Protein AF-A0A8H3LTG9-F1 (afdb_monomer)

Secondary structure (DSSP, 8-state):
-HHHHHHHHHHHHHHHHHHHHHHHHHHHHHHHHHHHHHHHHHHHHHHHHHHHHHHHHHHHHHHHHHHHHHHHHHHHHHHHHHHHHHHHHHHHS--SS-----HHHHHHHHHHHHHHHHHHHHHHHHTT---HHHHHHHHHHHHHHHHHHHHHHHHHHHHHHHHHHHHHTTS-S-HHHHHHHHHHHHGGG-TT--HHHHHHHHHHHHHHHHHHHHHHHHHHHHHHH---GGGHHHHHHHHHHHHHHHHHHHHHHHHHHHHHHHHHH--

Solvent-accessible surface area (backbone atoms only — not comparable to full-atom values): 14921 Å² total; per-residue (Å²): 121,71,70,60,58,54,51,51,54,50,50,52,52,52,53,52,50,52,52,52,50,51,54,51,51,52,52,52,53,55,51,52,54,51,52,52,54,48,54,54,52,51,56,50,51,55,54,50,52,53,52,52,54,55,48,56,52,53,52,52,53,52,52,52,53,51,54,51,52,51,52,54,52,50,53,51,51,52,52,51,52,54,54,50,50,57,54,54,55,63,74,70,52,90,69,91,81,67,81,82,81,60,78,65,55,63,54,46,52,55,48,48,54,51,47,53,53,54,44,53,55,48,59,36,61,73,67,75,54,78,54,68,69,57,53,49,55,50,48,53,49,50,53,51,48,51,52,52,50,52,50,53,37,38,52,50,35,52,54,52,51,49,54,44,50,67,66,35,69,80,68,80,47,56,67,72,58,49,52,52,48,53,49,61,72,50,42,81,82,38,82,92,56,52,71,70,55,48,51,54,51,50,52,51,22,42,51,52,42,52,50,51,52,51,51,52,52,49,54,52,50,60,58,71,74,50,93,59,88,87,45,57,68,56,55,48,52,49,50,49,49,53,47,49,53,52,48,50,52,50,50,53,52,52,51,54,52,50,52,54,51,51,56,67,72,75,107

Organism: NCBI:txid94130

pLDDT: mean 75.4, std 17.99, range [37.28, 97.88]

Sequence (267 aa):
MQSIDSLRELNAKFLAEIAELRKKNAKISELREKLLKFAEVEAENVKLRQIIEENAKRDAENAELKTEVARLRHDIEKMKQQTQVITEVQDACSIEDIPPWNVSEQKSLENILSWNRNKRERELNSRGIVPHEVLSGLFDKAIKSDQKQILCWFYYSLEFENKVRNLTADGKIKDKTVRSKIYKDMKPFLPNITDVNLHKKTEKAQNLSSLHFKKIRKIGKTINGNQTNAFIPLKAKISILLYIENLVVKILIIMAILIRHYVHYAS

Radius of gyration: 36.72 Å; Cα contacts (8 Å, |Δi|>4): 33; chains: 1; bounding box: 96×50×113 Å

Foldseek 3Di:
DVVVVVVVVVVVVVVVVVVVVVVVVVVVVVVVVVVVVVVVVVVVVVVVVVVVVVVVVVVVVVVVVVVVVVVVVVVVVVVVVVVVVVVVVVVPDPPPDDPDDDPVVVVVVVVVVVCVVVVVVVVCVVVVHDDPVNVVVVVVVVVVVVVVVLVVLQVVLVVLVVQLCVVCVVVPDDSVRSNVVVLVVCPVVCVPDDSVRVVVSSVVSNVSNVVVVVVVVVVVVVVVPDPDPPCPVVVVVVVVVVVVVVVVVVVVVVVVVVVVVVVVVVD

Mean predicted aligned error: 21.12 Å

Structure (mmCIF, N/CA/C/O backbone):
data_AF-A0A8H3LTG9-F1
#
_entry.id   AF-A0A8H3LTG9-F1
#
loop_
_atom_site.group_PDB
_atom_site.id
_atom_site.type_symbol
_atom_site.label_atom_id
_atom_site.label_alt_id
_atom_site.label_comp_id
_atom_site.label_asym_id
_atom_site.label_entity_id
_atom_site.label_seq_id
_atom_site.pdbx_PDB_ins_code
_atom_site.Cartn_x
_atom_site.Cartn_y
_atom_site.Cartn_z
_atom_site.occupancy
_atom_site.B_iso_or_equiv
_atom_site.auth_seq_id
_atom_site.auth_comp_id
_atom_site.auth_asym_id
_atom_site.auth_atom_id
_atom_site.pdbx_PDB_model_num
ATOM 1 N N . MET A 1 1 ? -47.768 3.215 70.932 1.00 58.69 1 MET A N 1
ATOM 2 C CA . MET A 1 1 ? -48.054 3.127 69.480 1.00 58.69 1 MET A CA 1
ATOM 3 C C . MET A 1 1 ? -47.148 4.030 68.628 1.00 58.69 1 MET A C 1
ATOM 5 O O . MET A 1 1 ? -46.686 3.558 67.606 1.00 58.69 1 MET A O 1
ATOM 9 N N . GLN A 1 2 ? -46.785 5.246 69.071 1.00 65.56 2 GLN A N 1
ATOM 10 C CA . GLN A 1 2 ? -45.961 6.213 68.303 1.00 65.56 2 GLN A CA 1
ATOM 11 C C . GLN A 1 2 ? -44.559 5.735 67.853 1.00 65.56 2 GLN A C 1
ATOM 13 O O . GLN A 1 2 ? -44.053 6.197 66.838 1.00 65.56 2 GLN A O 1
ATOM 18 N N . SER A 1 3 ? -43.925 4.797 68.565 1.00 78.25 3 SER A N 1
ATOM 19 C CA . SER A 1 3 ? -42.553 4.352 68.255 1.00 78.25 3 SER A CA 1
ATOM 20 C C . SER A 1 3 ? -42.426 3.554 66.948 1.00 78.25 3 SER A C 1
ATOM 22 O O . SER A 1 3 ? -41.346 3.537 66.363 1.00 78.25 3 SER A O 1
ATOM 24 N N . ILE A 1 4 ? -43.490 2.877 66.500 1.00 88.94 4 ILE A N 1
ATOM 25 C CA . ILE A 1 4 ? -43.463 2.061 65.272 1.00 88.94 4 ILE A CA 1
ATOM 26 C C . ILE A 1 4 ? -43.535 2.961 64.032 1.00 88.94 4 ILE A C 1
ATOM 28 O O . ILE A 1 4 ? -42.804 2.735 63.068 1.00 88.94 4 ILE A O 1
ATOM 32 N N . ASP A 1 5 ? -44.350 4.015 64.084 1.00 90.75 5 ASP A N 1
ATOM 33 C CA . ASP A 1 5 ? -44.500 4.971 62.984 1.00 90.75 5 ASP A CA 1
ATOM 34 C C . ASP A 1 5 ? -43.214 5.784 62.761 1.00 90.75 5 ASP A C 1
ATOM 36 O O . ASP A 1 5 ? -42.752 5.890 61.623 1.00 90.75 5 ASP A O 1
ATOM 40 N N . SER A 1 6 ? -42.557 6.248 63.834 1.00 93.44 6 SER A N 1
ATOM 41 C CA . SER A 1 6 ? -41.267 6.956 63.742 1.00 93.44 6 SER A CA 1
ATOM 42 C C . SER A 1 6 ? -40.153 6.092 63.140 1.00 93.44 6 SER A C 1
ATOM 44 O O . SER A 1 6 ? -39.366 6.567 62.321 1.00 93.44 6 SER A O 1
ATOM 46 N N . LEU A 1 7 ? -40.091 4.806 63.506 1.00 92.25 7 LEU A N 1
ATOM 47 C CA . LEU A 1 7 ? -39.133 3.859 62.921 1.00 92.25 7 LEU A CA 1
ATOM 48 C C . LEU A 1 7 ? -39.421 3.608 61.437 1.00 92.25 7 LEU A C 1
ATOM 50 O O . LEU A 1 7 ? -38.494 3.503 60.632 1.00 92.25 7 LEU A O 1
ATOM 54 N N . ARG A 1 8 ? -40.701 3.541 61.055 1.00 92.81 8 ARG A N 1
ATOM 55 C CA . ARG A 1 8 ? -41.110 3.365 59.658 1.00 92.81 8 ARG A CA 1
ATOM 56 C C . ARG A 1 8 ? -40.716 4.565 58.800 1.00 92.81 8 ARG A C 1
ATOM 58 O O . ARG A 1 8 ? -40.212 4.377 57.694 1.00 92.81 8 ARG A O 1
ATOM 65 N N . GLU A 1 9 ? -40.904 5.779 59.313 1.00 94.44 9 GLU A N 1
ATOM 66 C CA . GLU A 1 9 ? -40.488 7.011 58.636 1.00 94.44 9 GLU A CA 1
ATOM 67 C C . GLU A 1 9 ? -38.962 7.082 58.472 1.00 94.44 9 GLU A C 1
ATOM 69 O O . GLU A 1 9 ? -38.465 7.395 57.388 1.00 94.44 9 GLU A O 1
ATOM 74 N N . LEU A 1 10 ? -38.206 6.733 59.518 1.00 95.75 10 LEU A N 1
ATOM 75 C CA . LEU A 1 10 ? -36.745 6.717 59.467 1.00 95.75 10 LEU A CA 1
ATOM 76 C C . LEU A 1 10 ? -36.216 5.693 58.448 1.00 95.75 10 LEU A C 1
ATOM 78 O O . LEU A 1 10 ? -35.343 6.017 57.644 1.00 95.75 10 LEU A O 1
ATOM 82 N N . ASN A 1 11 ? -36.792 4.488 58.412 1.00 94.81 11 ASN A N 1
ATOM 83 C CA . ASN A 1 11 ? -36.440 3.478 57.411 1.00 94.81 11 ASN A CA 1
ATOM 84 C C . ASN A 1 11 ? -36.742 3.944 55.980 1.00 94.81 11 ASN A C 1
ATOM 86 O O . ASN A 1 11 ? -35.949 3.682 55.076 1.00 94.81 11 ASN A O 1
ATOM 90 N N . ALA A 1 12 ? -37.845 4.667 55.760 1.00 96.12 12 ALA A N 1
ATOM 91 C CA . ALA A 1 12 ? -38.145 5.247 54.452 1.00 96.12 12 ALA A CA 1
ATOM 92 C C . ALA A 1 12 ? -37.089 6.287 54.031 1.00 96.12 12 ALA A C 1
ATOM 94 O O . ALA A 1 12 ? -36.646 6.274 52.880 1.00 96.12 12 ALA A O 1
ATOM 95 N N . LYS A 1 13 ? -36.627 7.136 54.964 1.00 97.12 13 LYS A N 1
ATOM 96 C CA . LYS A 1 13 ? -35.536 8.099 54.720 1.00 97.12 13 LYS A CA 1
ATOM 97 C C . LYS A 1 13 ? -34.223 7.396 54.370 1.00 97.12 13 LYS A C 1
ATOM 99 O O . LYS A 1 13 ? -33.604 7.750 53.369 1.00 97.12 13 LYS A O 1
ATOM 104 N N . PHE A 1 14 ? -33.840 6.357 55.114 1.00 97.69 14 PHE A N 1
ATOM 105 C CA . PHE A 1 14 ? -32.628 5.588 54.810 1.00 97.69 14 PHE A CA 1
ATOM 106 C C . PHE A 1 14 ? -32.699 4.872 53.460 1.00 97.69 14 PHE A C 1
ATOM 108 O O . PHE A 1 14 ? -31.724 4.873 52.713 1.00 97.69 14 PHE A O 1
ATOM 115 N N . LEU A 1 15 ? -33.848 4.297 53.097 1.00 97.56 15 LEU A N 1
ATOM 116 C CA . LEU A 1 15 ? -34.024 3.672 51.783 1.00 97.56 15 LEU A CA 1
ATOM 117 C C . LEU A 1 15 ? -33.876 4.685 50.639 1.00 97.56 15 LEU A C 1
ATOM 119 O O . LEU A 1 15 ? -33.233 4.375 49.633 1.00 97.56 15 LEU A O 1
ATOM 123 N N . ALA A 1 16 ? -34.427 5.891 50.801 1.00 96.94 16 ALA A N 1
ATOM 124 C CA . ALA A 1 16 ? -34.271 6.970 49.828 1.00 96.94 16 ALA A CA 1
ATOM 125 C C . ALA A 1 16 ? -32.801 7.410 49.695 1.00 96.94 16 ALA A C 1
ATOM 127 O O . ALA A 1 16 ? -32.294 7.551 48.581 1.00 96.94 16 ALA A O 1
ATOM 128 N N . GLU A 1 17 ? -32.087 7.554 50.813 1.00 9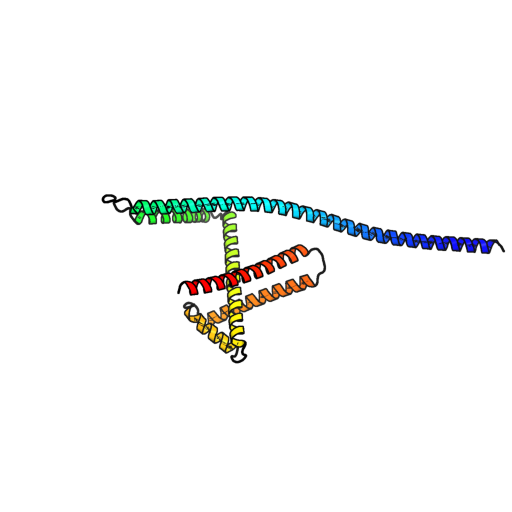7.88 17 GLU A N 1
ATOM 129 C CA . GLU A 1 17 ? -30.666 7.913 50.813 1.00 97.88 17 GLU A CA 1
ATOM 130 C C . GLU A 1 17 ? -29.790 6.825 50.172 1.00 97.88 17 GLU A C 1
ATOM 132 O O . GLU A 1 17 ? -28.926 7.127 49.346 1.00 97.88 17 GLU A O 1
ATOM 137 N N . ILE A 1 18 ? -30.063 5.545 50.451 1.00 97.56 18 ILE A N 1
ATOM 138 C CA . ILE A 1 18 ? -29.395 4.407 49.799 1.00 97.56 18 ILE A CA 1
ATOM 139 C C . ILE A 1 18 ? -29.626 4.433 48.283 1.00 97.56 18 ILE A C 1
ATOM 141 O O . ILE A 1 18 ? -28.697 4.168 47.514 1.00 97.56 18 ILE A O 1
ATOM 145 N N . ALA A 1 19 ? -30.842 4.749 47.828 1.00 97.62 19 ALA A N 1
ATOM 146 C CA . ALA A 1 19 ? -31.147 4.852 46.403 1.00 97.62 19 ALA A CA 1
ATOM 147 C C . ALA A 1 19 ? -30.356 5.988 45.729 1.00 97.62 19 ALA A C 1
ATOM 149 O O . ALA A 1 19 ? -29.755 5.777 44.670 1.00 97.62 19 ALA A O 1
ATOM 150 N N . GLU A 1 20 ? -30.274 7.159 46.364 1.00 97.62 20 GLU A N 1
ATOM 151 C CA . GLU A 1 20 ? -29.475 8.283 45.864 1.00 97.62 20 GLU A CA 1
ATOM 152 C C . GLU A 1 20 ? -27.970 7.978 45.860 1.00 97.62 20 GLU A C 1
ATOM 154 O O . GLU A 1 20 ? -27.279 8.267 44.878 1.00 97.62 20 GLU A O 1
ATOM 159 N N . LEU A 1 21 ? -27.445 7.324 46.900 1.00 97.56 21 LEU A N 1
ATOM 160 C CA . LEU A 1 21 ? -26.044 6.896 46.940 1.00 97.56 21 LEU A CA 1
ATOM 161 C C . LEU A 1 21 ? -25.731 5.880 45.837 1.00 97.56 21 LEU A C 1
ATOM 163 O O . LEU A 1 21 ? -24.704 6.005 45.169 1.00 97.56 21 LEU A O 1
ATOM 167 N N . ARG A 1 22 ? -26.632 4.928 45.566 1.00 96.75 22 ARG A N 1
ATOM 168 C CA . ARG A 1 22 ? -26.490 3.987 44.441 1.00 96.75 22 ARG A CA 1
ATOM 169 C C . ARG A 1 22 ? -26.452 4.708 43.095 1.00 96.75 22 ARG A C 1
ATOM 171 O O . ARG A 1 22 ? -25.606 4.388 42.260 1.00 96.75 22 ARG A O 1
ATOM 178 N N . LYS A 1 23 ? -27.301 5.720 42.899 1.00 97.12 23 LYS A N 1
ATOM 179 C CA . LYS A 1 23 ? -27.321 6.545 41.680 1.00 97.12 23 LYS A CA 1
ATOM 180 C C . LYS A 1 23 ? -26.027 7.344 41.503 1.00 97.12 23 LYS A C 1
ATOM 182 O O . LYS A 1 23 ? -25.487 7.410 40.399 1.00 97.12 23 LYS A O 1
ATOM 187 N N . LYS A 1 24 ? -25.502 7.930 42.585 1.00 96.38 24 LYS A N 1
ATOM 188 C CA . LYS A 1 24 ? -24.197 8.612 42.580 1.00 96.38 24 LYS A CA 1
ATOM 189 C C . LYS A 1 24 ? -23.059 7.637 42.270 1.00 96.38 24 LYS A C 1
ATOM 191 O O . LYS A 1 24 ? -22.196 7.960 41.459 1.00 96.38 24 LYS A O 1
ATOM 196 N N . ASN A 1 25 ? -23.088 6.433 42.840 1.00 94.44 25 ASN A N 1
ATOM 197 C CA . ASN A 1 25 ? -22.065 5.416 42.605 1.00 94.44 25 ASN A CA 1
ATOM 198 C C . ASN A 1 25 ? -22.050 4.918 41.147 1.00 94.44 25 ASN A C 1
ATOM 200 O O . ASN A 1 25 ? -20.980 4.737 40.570 1.00 94.44 25 ASN A O 1
ATOM 204 N N . ALA A 1 26 ? -23.222 4.783 40.513 1.00 95.44 26 ALA A N 1
ATOM 205 C CA . ALA A 1 26 ? -23.320 4.471 39.085 1.00 95.44 26 ALA A CA 1
ATOM 206 C C . ALA A 1 26 ? -22.644 5.549 38.214 1.00 95.44 26 ALA A C 1
ATOM 208 O O . ALA A 1 26 ? -21.808 5.229 37.370 1.00 95.44 26 ALA A O 1
ATOM 209 N N . LYS A 1 27 ? -22.908 6.835 38.492 1.00 96.88 27 LYS A N 1
ATOM 210 C CA . LYS A 1 27 ? -22.245 7.961 37.805 1.00 96.88 27 LYS A CA 1
ATOM 211 C C . LYS A 1 27 ? -20.726 7.967 37.995 1.00 96.88 27 LYS A C 1
ATOM 213 O O . LYS A 1 27 ? -20.002 8.268 37.051 1.00 96.88 27 LYS A O 1
ATOM 218 N N . ILE A 1 28 ? -20.229 7.622 39.185 1.00 96.06 28 ILE A N 1
ATOM 219 C CA . ILE A 1 28 ? -18.782 7.487 39.430 1.00 96.06 28 ILE A CA 1
ATOM 220 C C . ILE A 1 28 ? -18.178 6.393 38.536 1.00 96.06 28 ILE A C 1
ATOM 222 O O . ILE A 1 28 ? -17.106 6.602 37.969 1.00 96.06 28 ILE A O 1
ATOM 226 N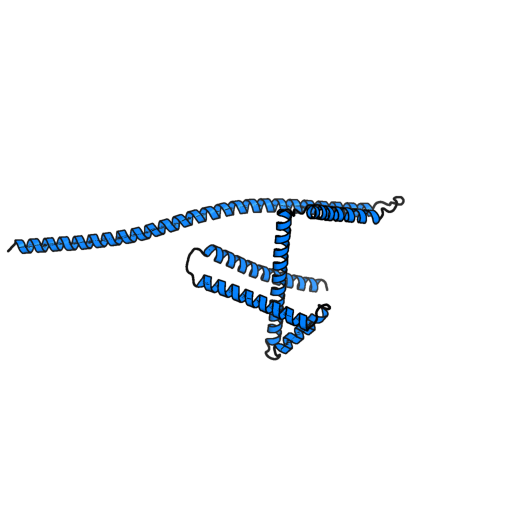 N . SER A 1 29 ? -18.858 5.253 38.373 1.00 93.44 29 SER A N 1
ATOM 227 C CA . SER A 1 29 ? -18.392 4.176 37.488 1.00 93.44 29 SER A CA 1
ATOM 228 C C . SER A 1 29 ? -18.311 4.634 36.031 1.00 93.44 29 SER A C 1
ATOM 230 O O . SER A 1 29 ? -17.295 4.409 35.377 1.00 93.44 29 SER A O 1
ATOM 232 N N . GLU A 1 30 ? -19.329 5.345 35.539 1.00 95.38 30 GLU A N 1
ATOM 233 C CA . GLU A 1 30 ? -19.326 5.885 34.172 1.00 95.38 30 GLU A CA 1
ATOM 234 C C . GLU A 1 30 ? -18.177 6.878 33.950 1.00 95.38 30 GLU A C 1
ATOM 236 O O . GLU A 1 30 ? -17.519 6.869 32.908 1.00 95.38 30 GLU A O 1
ATOM 241 N N . LEU A 1 31 ? -17.903 7.738 34.936 1.00 96.31 31 LEU A N 1
ATOM 242 C CA . LEU A 1 31 ? -16.795 8.691 34.869 1.00 96.31 31 LEU A CA 1
ATOM 243 C C . LEU A 1 31 ? -15.433 7.991 34.847 1.00 96.31 31 LEU A C 1
ATOM 245 O O . LEU A 1 31 ? -14.553 8.414 34.100 1.00 96.31 31 LEU A O 1
ATOM 249 N N . ARG A 1 32 ? -15.261 6.906 35.611 1.00 93.94 32 ARG A N 1
ATOM 250 C CA . ARG A 1 32 ? -14.032 6.096 35.584 1.00 93.94 32 ARG A CA 1
ATOM 251 C C . ARG A 1 32 ? -13.793 5.468 34.214 1.00 93.94 32 ARG A C 1
ATOM 253 O O . ARG A 1 32 ? -12.668 5.502 33.727 1.00 93.94 32 ARG A O 1
ATOM 260 N N . GLU A 1 33 ? -14.838 4.947 33.574 1.00 94.25 33 GLU A N 1
ATOM 261 C CA . GLU A 1 33 ? -14.727 4.394 32.220 1.00 94.25 33 GLU A CA 1
ATOM 262 C C . GLU A 1 33 ? -14.341 5.476 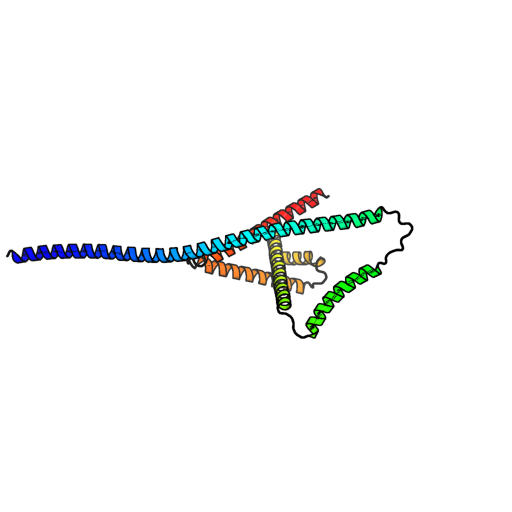31.199 1.00 94.25 33 GLU A C 1
ATOM 264 O O . GLU A 1 33 ? -13.467 5.263 30.358 1.00 94.25 33 GLU A O 1
ATOM 269 N N . LYS A 1 34 ? -14.941 6.671 31.298 1.00 95.31 34 LYS A N 1
ATOM 270 C CA . LYS A 1 34 ? -14.568 7.815 30.450 1.00 95.31 34 LYS A CA 1
ATOM 271 C C . LYS A 1 34 ? -13.114 8.230 30.665 1.00 95.31 34 LYS A C 1
ATOM 273 O O . LYS A 1 34 ? -12.414 8.465 29.686 1.00 95.31 34 LYS A O 1
ATOM 278 N N . LEU A 1 35 ? -12.651 8.285 31.914 1.00 94.88 35 LEU A N 1
ATOM 279 C CA . LEU A 1 35 ? -11.268 8.635 32.242 1.00 94.88 35 LEU A CA 1
ATOM 280 C C . LEU A 1 35 ? -10.269 7.636 31.641 1.00 94.88 35 LEU A C 1
ATOM 282 O O . LEU A 1 35 ? -9.236 8.045 31.117 1.00 94.88 35 LEU A O 1
ATOM 286 N N . LEU A 1 36 ? -10.603 6.341 31.646 1.00 93.88 36 LEU A N 1
ATOM 287 C CA . LEU A 1 36 ? -9.775 5.311 31.021 1.00 93.88 36 LEU A CA 1
ATOM 288 C C . LEU A 1 36 ? -9.660 5.517 29.501 1.00 93.88 36 LEU A C 1
ATOM 290 O O . LEU A 1 36 ? -8.560 5.454 28.957 1.00 93.88 36 LEU A O 1
ATOM 294 N N . LYS A 1 37 ? -10.772 5.842 28.827 1.00 94.00 37 LYS A N 1
ATOM 295 C CA . LYS A 1 37 ? -10.774 6.167 27.387 1.00 94.00 37 LYS A CA 1
ATOM 296 C C . LYS A 1 37 ? -9.964 7.431 27.077 1.00 94.00 37 LYS A C 1
ATOM 298 O O . LYS A 1 37 ? -9.296 7.484 26.050 1.00 94.00 37 LYS A O 1
ATOM 303 N N . PHE A 1 38 ? -9.977 8.433 27.960 1.00 90.62 38 PHE A N 1
ATOM 304 C CA . PHE A 1 38 ? -9.147 9.634 27.806 1.00 90.62 38 PHE A CA 1
ATOM 305 C C . PHE A 1 38 ? -7.648 9.324 27.856 1.00 90.62 38 PHE A C 1
ATOM 307 O O . PHE A 1 38 ? -6.908 9.838 27.023 1.00 90.62 38 PHE A O 1
ATOM 314 N N . ALA A 1 39 ? -7.208 8.455 28.770 1.00 91.75 39 ALA A N 1
ATOM 315 C CA . ALA A 1 39 ? -5.802 8.056 28.857 1.00 91.75 39 ALA A CA 1
ATOM 316 C C . ALA A 1 39 ? -5.319 7.336 27.582 1.00 91.75 39 ALA A C 1
ATOM 318 O O . ALA A 1 39 ? -4.194 7.550 27.130 1.00 91.75 39 ALA A O 1
ATOM 319 N N . GLU A 1 40 ? -6.177 6.514 26.970 1.00 92.44 40 GLU A N 1
ATOM 320 C CA . GLU A 1 40 ? -5.875 5.848 25.697 1.00 92.44 40 GLU A CA 1
ATOM 321 C C . GLU A 1 40 ? -5.734 6.859 24.546 1.00 92.44 40 GLU A C 1
ATOM 323 O O . GLU A 1 40 ? -4.745 6.828 23.811 1.00 92.44 40 GLU A O 1
ATOM 328 N N . VAL A 1 41 ? -6.660 7.820 24.449 1.00 95.31 41 VAL A N 1
ATOM 329 C CA . VAL A 1 41 ? -6.597 8.913 23.461 1.00 95.31 41 VAL A CA 1
ATOM 330 C C . VAL A 1 41 ? -5.353 9.783 23.658 1.00 95.31 41 VAL A C 1
ATOM 332 O O . VAL A 1 41 ? -4.719 10.195 22.688 1.00 95.31 41 VAL A O 1
ATOM 335 N N . GLU A 1 42 ? -4.962 10.059 24.900 1.00 92.12 42 GLU A N 1
ATOM 336 C CA . GLU A 1 42 ? -3.759 10.837 25.198 1.00 92.12 42 GLU A CA 1
ATOM 337 C C . GLU A 1 42 ? -2.482 10.103 24.760 1.00 92.12 42 GLU A C 1
ATOM 339 O O . GLU A 1 42 ? -1.607 10.704 24.129 1.00 92.12 42 GLU A O 1
ATOM 344 N N . ALA A 1 43 ? -2.413 8.785 24.967 1.00 92.75 43 ALA A N 1
ATOM 345 C CA . ALA A 1 43 ? -1.315 7.960 24.469 1.00 92.75 43 ALA A CA 1
ATOM 346 C C . ALA A 1 43 ? -1.252 7.917 22.927 1.00 92.75 43 ALA A C 1
ATOM 348 O O . ALA A 1 43 ? -0.159 7.932 22.350 1.00 92.75 43 ALA A O 1
ATOM 349 N N . GLU A 1 44 ? -2.396 7.884 22.236 1.00 94.00 44 GLU A N 1
ATOM 350 C CA . GLU A 1 44 ? -2.450 7.995 20.771 1.00 94.00 44 GLU A CA 1
ATOM 351 C C . GLU A 1 44 ? -2.011 9.383 20.280 1.00 94.00 44 GLU A C 1
ATOM 353 O O . GLU A 1 44 ? -1.237 9.479 19.325 1.00 94.00 44 GLU A O 1
ATOM 358 N N . ASN A 1 45 ? -2.413 10.454 20.969 1.00 93.38 45 ASN A N 1
ATOM 359 C CA . ASN A 1 45 ? -2.002 11.821 20.645 1.00 93.38 45 ASN A CA 1
ATOM 360 C C . ASN A 1 45 ? -0.481 12.014 20.734 1.00 93.38 45 ASN A C 1
ATOM 362 O O . ASN A 1 45 ? 0.099 12.688 19.880 1.00 93.38 45 ASN A O 1
ATOM 366 N N . VAL A 1 46 ? 0.187 11.402 21.718 1.00 95.81 46 VAL A N 1
ATOM 367 C CA . VAL A 1 46 ? 1.659 11.430 21.818 1.00 95.81 46 VAL A CA 1
ATOM 368 C C . VAL A 1 46 ? 2.308 10.760 20.600 1.00 95.81 46 VAL A C 1
ATOM 370 O O . VAL A 1 46 ? 3.222 11.328 20.000 1.00 95.81 46 VAL A O 1
ATOM 373 N N . LYS A 1 47 ? 1.801 9.597 20.171 1.00 96.44 47 LYS A N 1
ATOM 374 C CA . LYS A 1 47 ? 2.308 8.891 18.978 1.00 96.44 47 LYS A CA 1
ATOM 375 C C . LYS A 1 47 ? 2.094 9.699 17.698 1.00 96.44 47 LYS A C 1
ATOM 377 O O . LYS A 1 47 ? 2.982 9.753 16.850 1.00 96.44 47 LYS A O 1
ATOM 382 N N . LEU A 1 48 ? 0.937 10.346 17.556 1.00 96.50 48 LEU A N 1
ATOM 383 C CA . LEU A 1 48 ? 0.637 11.191 16.397 1.00 96.50 48 LEU A CA 1
ATOM 384 C C . LEU A 1 48 ? 1.586 12.388 16.303 1.00 96.50 48 LEU A C 1
ATOM 386 O O . LEU A 1 48 ? 2.090 12.670 15.218 1.00 96.50 48 LEU A O 1
ATOM 390 N N . ARG A 1 49 ? 1.891 13.049 17.428 1.00 95.31 49 ARG A N 1
ATOM 391 C CA . ARG A 1 49 ? 2.876 14.144 17.467 1.00 95.31 49 ARG A CA 1
ATOM 392 C C . ARG A 1 49 ? 4.251 13.690 16.983 1.00 95.31 49 ARG A C 1
ATOM 394 O O . ARG A 1 49 ? 4.857 14.383 16.174 1.00 95.31 49 ARG A O 1
ATOM 401 N N . GLN A 1 50 ? 4.704 12.513 17.413 1.00 97.06 50 GLN A N 1
ATOM 402 C CA . GLN A 1 50 ? 5.984 11.956 16.973 1.00 97.06 50 GLN A CA 1
ATOM 403 C C . GLN A 1 50 ? 6.019 11.708 15.455 1.00 97.06 50 GLN A C 1
ATOM 405 O O . GLN A 1 50 ? 6.999 12.052 14.801 1.00 97.06 50 GLN A O 1
ATOM 410 N N . ILE A 1 51 ? 4.942 11.164 14.879 1.00 95.62 51 ILE A N 1
ATOM 411 C CA . ILE A 1 51 ? 4.845 10.927 13.428 1.00 95.62 51 ILE A CA 1
ATOM 412 C C . ILE A 1 51 ? 4.872 12.244 12.644 1.00 95.62 51 ILE A C 1
ATOM 414 O O . ILE A 1 51 ? 5.513 12.315 11.597 1.00 95.62 51 ILE A O 1
ATOM 418 N N . ILE A 1 52 ? 4.175 13.275 13.131 1.00 95.38 52 ILE A N 1
ATOM 419 C CA . ILE A 1 52 ? 4.142 14.598 12.491 1.00 95.38 52 ILE A CA 1
ATOM 420 C C . ILE A 1 52 ? 5.539 15.222 12.479 1.00 95.38 52 ILE A C 1
ATOM 422 O O . ILE A 1 52 ? 5.973 15.697 11.433 1.00 95.38 52 ILE A O 1
ATOM 426 N N . GLU A 1 53 ? 6.256 15.160 13.601 1.00 96.00 53 GLU A N 1
ATOM 427 C CA . GLU A 1 53 ? 7.628 15.667 13.707 1.00 96.00 53 GLU A CA 1
ATOM 428 C C . GLU A 1 53 ? 8.570 14.949 12.728 1.00 96.00 53 GLU A C 1
ATOM 430 O O . GLU A 1 53 ? 9.323 15.567 11.976 1.00 96.00 53 GLU A O 1
ATOM 435 N N . GLU A 1 54 ? 8.481 13.621 12.666 1.00 95.31 54 GLU A N 1
ATOM 436 C CA . GLU A 1 54 ? 9.320 12.824 11.774 1.00 95.31 54 GLU A CA 1
ATOM 437 C C . GLU A 1 54 ? 8.973 13.055 10.289 1.00 95.31 54 GLU A C 1
ATOM 439 O O . GLU A 1 54 ? 9.854 13.025 9.428 1.00 95.31 54 GLU A O 1
ATOM 444 N N . ASN A 1 55 ? 7.699 13.322 9.972 1.00 91.31 55 ASN A N 1
ATOM 445 C CA . ASN A 1 55 ? 7.267 13.747 8.637 1.00 91.31 55 ASN A CA 1
ATOM 446 C C . ASN A 1 55 ? 7.855 15.109 8.262 1.00 91.31 55 ASN A C 1
ATOM 448 O O . ASN A 1 55 ? 8.424 15.222 7.181 1.00 91.31 55 ASN A O 1
ATOM 452 N N . ALA A 1 56 ? 7.795 16.095 9.160 1.00 95.88 56 ALA A N 1
ATOM 453 C CA . ALA A 1 56 ? 8.364 17.418 8.921 1.00 95.88 56 ALA A CA 1
ATOM 454 C C . ALA A 1 56 ? 9.873 17.346 8.633 1.00 95.88 56 ALA A C 1
ATOM 456 O O . ALA A 1 56 ? 10.357 17.983 7.696 1.00 95.88 56 ALA A O 1
ATOM 457 N N . LYS A 1 57 ? 10.610 16.501 9.368 1.00 96.38 57 LYS A N 1
ATOM 458 C CA . LYS A 1 57 ? 12.035 16.261 9.103 1.00 96.38 57 LYS A CA 1
ATOM 459 C C . LYS A 1 57 ? 12.276 15.647 7.718 1.00 96.38 57 LYS A C 1
ATOM 461 O O . LYS A 1 57 ? 13.139 16.118 6.981 1.00 96.38 57 LYS A O 1
ATOM 466 N N . ARG A 1 58 ? 11.507 14.619 7.341 1.00 94.88 58 ARG A N 1
ATOM 467 C CA . ARG A 1 58 ? 11.632 13.975 6.019 1.00 94.88 58 ARG A CA 1
ATOM 468 C C . ARG A 1 58 ? 11.270 14.921 4.872 1.00 94.88 58 ARG A C 1
ATOM 470 O O . ARG A 1 58 ? 11.874 14.834 3.807 1.00 94.88 58 ARG A O 1
ATOM 477 N N . ASP A 1 59 ? 10.325 15.834 5.076 1.00 95.06 59 ASP A N 1
ATOM 478 C CA . ASP A 1 59 ? 9.980 16.853 4.081 1.00 95.06 59 ASP A CA 1
ATOM 479 C C . ASP A 1 59 ? 11.110 17.873 3.883 1.00 95.06 59 ASP A C 1
ATOM 481 O O . ASP A 1 59 ? 11.389 18.254 2.743 1.00 95.06 59 ASP A O 1
ATOM 485 N N . ALA A 1 60 ? 11.816 18.252 4.954 1.00 94.62 60 ALA A N 1
ATOM 486 C CA . ALA A 1 60 ? 13.017 19.082 4.856 1.00 94.62 60 ALA A CA 1
ATOM 487 C C . ALA A 1 60 ? 14.143 18.370 4.078 1.00 94.62 60 ALA A C 1
ATOM 489 O O . ALA A 1 60 ? 14.672 18.931 3.119 1.00 94.62 60 ALA A O 1
ATOM 490 N N . GLU A 1 61 ? 14.440 17.106 4.404 1.00 95.81 61 GLU A N 1
ATOM 491 C CA . GLU A 1 61 ? 15.436 16.296 3.678 1.00 95.81 61 GLU A CA 1
ATOM 492 C C . GLU A 1 61 ? 15.066 16.124 2.190 1.00 95.81 61 GLU A C 1
ATOM 494 O O . GLU A 1 61 ? 15.915 16.226 1.303 1.00 95.81 61 GLU A O 1
ATOM 499 N N . ASN A 1 62 ? 13.782 15.925 1.876 1.00 93.06 62 ASN A N 1
ATOM 500 C CA . ASN A 1 62 ? 13.307 15.843 0.493 1.00 93.06 62 ASN A CA 1
ATOM 501 C C . ASN A 1 62 ? 13.475 17.164 -0.272 1.00 93.06 62 ASN A C 1
ATOM 503 O O . ASN A 1 62 ? 13.739 17.141 -1.478 1.00 93.06 62 ASN A O 1
ATOM 507 N N . ALA A 1 63 ? 13.314 18.308 0.395 1.00 95.62 63 ALA A N 1
ATOM 508 C CA . ALA A 1 63 ? 13.549 19.611 -0.214 1.00 95.62 63 ALA A CA 1
ATOM 509 C C . ALA A 1 63 ? 15.034 19.801 -0.567 1.00 95.62 63 ALA A C 1
ATOM 511 O O . ALA A 1 63 ? 15.333 20.234 -1.681 1.00 95.62 63 ALA A O 1
ATOM 512 N N . GLU A 1 64 ? 15.950 19.401 0.320 1.00 96.12 64 GLU A N 1
ATOM 513 C CA . GLU A 1 64 ? 17.400 19.428 0.068 1.00 96.12 64 GLU A CA 1
ATOM 514 C C . GLU A 1 64 ? 17.815 18.472 -1.059 1.00 96.12 64 GLU A C 1
ATOM 516 O O . GLU A 1 64 ? 18.539 18.847 -1.980 1.00 96.12 64 GLU A O 1
ATOM 521 N N . LEU A 1 65 ? 17.303 17.240 -1.068 1.00 96.50 65 LEU A N 1
ATOM 522 C CA . LEU A 1 65 ? 17.585 16.307 -2.163 1.00 96.50 65 LEU A CA 1
ATOM 523 C C . LEU A 1 65 ? 17.070 16.835 -3.506 1.00 96.50 65 LEU A C 1
ATOM 525 O O . LEU A 1 65 ? 17.695 16.626 -4.547 1.00 96.50 65 LEU A O 1
ATOM 529 N N . LYS A 1 66 ? 15.940 17.548 -3.505 1.00 96.75 66 LYS A N 1
ATOM 530 C CA . LYS A 1 66 ? 15.381 18.152 -4.716 1.00 96.75 66 LYS A CA 1
ATOM 531 C C . LYS A 1 66 ? 16.260 19.282 -5.254 1.00 96.75 66 LYS A C 1
ATOM 533 O O . LYS A 1 66 ? 16.415 19.372 -6.475 1.00 96.75 66 LYS A O 1
ATOM 538 N N . THR A 1 67 ? 16.832 20.123 -4.389 1.00 95.25 67 THR A N 1
ATOM 539 C CA . THR A 1 67 ? 17.770 21.174 -4.819 1.00 95.25 67 THR A CA 1
ATOM 540 C C . THR A 1 67 ? 19.064 20.567 -5.355 1.00 95.25 67 THR A C 1
ATOM 542 O O . THR A 1 67 ? 19.521 20.975 -6.423 1.00 95.25 67 THR A O 1
ATOM 545 N N . GLU A 1 68 ? 19.592 19.525 -4.713 1.00 95.38 68 GLU A N 1
ATOM 546 C CA . GLU A 1 68 ? 20.802 18.841 -5.178 1.00 95.38 68 GLU A CA 1
ATOM 547 C C . GLU A 1 68 ? 20.589 18.137 -6.527 1.00 95.38 68 GLU A C 1
ATOM 549 O O . GLU A 1 68 ? 21.412 18.247 -7.436 1.00 95.38 68 GLU A O 1
ATOM 554 N N . VAL A 1 69 ? 19.438 17.489 -6.730 1.00 95.25 69 VAL A N 1
ATOM 555 C CA . VAL A 1 69 ? 19.078 16.910 -8.036 1.00 95.25 69 VAL A CA 1
ATOM 556 C C . VAL A 1 69 ? 18.984 17.986 -9.121 1.00 95.25 69 VAL A C 1
ATOM 558 O O . VAL A 1 69 ? 19.389 17.736 -10.258 1.00 95.25 69 VAL A O 1
ATOM 561 N N . ALA A 1 70 ? 18.467 19.178 -8.810 1.00 95.88 70 ALA A N 1
ATOM 562 C CA . ALA A 1 70 ? 18.428 20.286 -9.765 1.00 95.88 70 ALA A CA 1
ATOM 563 C C . ALA A 1 70 ? 19.841 20.779 -10.122 1.00 95.88 70 ALA A C 1
ATOM 565 O O . ALA A 1 70 ? 20.131 20.977 -11.304 1.00 95.88 70 ALA A O 1
ATOM 566 N N . ARG A 1 71 ? 20.732 20.893 -9.128 1.00 96.56 71 ARG A N 1
ATOM 567 C CA . ARG A 1 71 ? 22.146 21.244 -9.322 1.00 96.56 71 ARG A CA 1
ATOM 568 C C . ARG A 1 71 ? 22.853 20.236 -10.230 1.00 96.56 71 ARG A C 1
ATOM 570 O O . ARG A 1 71 ? 23.427 20.620 -11.242 1.00 96.56 71 ARG A O 1
ATOM 577 N N . LEU A 1 72 ? 22.722 18.941 -9.937 1.00 96.44 72 LEU A N 1
ATOM 578 C CA . LEU A 1 72 ? 23.320 17.873 -10.746 1.00 96.44 72 LEU A CA 1
ATOM 579 C C . LEU A 1 72 ? 22.780 17.850 -12.182 1.00 96.44 72 LEU A C 1
ATOM 581 O O . LEU A 1 72 ? 23.534 17.610 -13.122 1.00 96.44 72 LEU A O 1
ATOM 585 N N . ARG A 1 73 ? 21.484 18.117 -12.381 1.00 95.75 73 ARG A N 1
ATOM 586 C CA . ARG A 1 73 ? 20.902 18.240 -13.729 1.00 95.75 73 ARG A CA 1
ATOM 587 C C . ARG A 1 73 ? 21.509 19.401 -14.509 1.00 95.75 73 ARG A C 1
ATOM 589 O O . ARG A 1 73 ? 21.771 19.240 -15.698 1.00 95.75 73 ARG A O 1
ATOM 596 N N . HIS A 1 74 ? 21.732 20.537 -13.853 1.00 95.88 74 HIS A N 1
ATOM 597 C CA . HIS A 1 74 ? 22.394 21.680 -14.471 1.00 95.88 74 HIS A CA 1
ATOM 598 C C . HIS A 1 74 ? 23.844 21.352 -14.856 1.00 95.88 74 HIS A C 1
ATOM 600 O O . HIS A 1 74 ? 24.242 21.608 -15.992 1.00 95.88 74 HIS A O 1
ATOM 606 N N . ASP A 1 75 ? 24.598 20.708 -13.961 1.00 94.75 75 ASP A N 1
ATOM 607 C CA . ASP A 1 75 ? 25.979 20.288 -14.232 1.00 94.75 75 ASP A CA 1
ATOM 608 C C . ASP A 1 75 ? 26.054 19.311 -15.421 1.00 94.75 75 ASP A C 1
ATOM 610 O O . ASP A 1 75 ? 26.917 19.452 -16.288 1.00 94.75 75 ASP A O 1
ATOM 614 N N . ILE A 1 76 ? 25.119 18.355 -15.512 1.00 94.38 76 ILE A N 1
ATOM 615 C CA . ILE A 1 76 ? 25.020 17.418 -16.644 1.00 94.38 76 ILE A CA 1
ATOM 616 C C . ILE A 1 76 ? 24.775 18.157 -17.963 1.00 94.38 76 ILE A C 1
ATOM 618 O O . ILE A 1 76 ? 25.4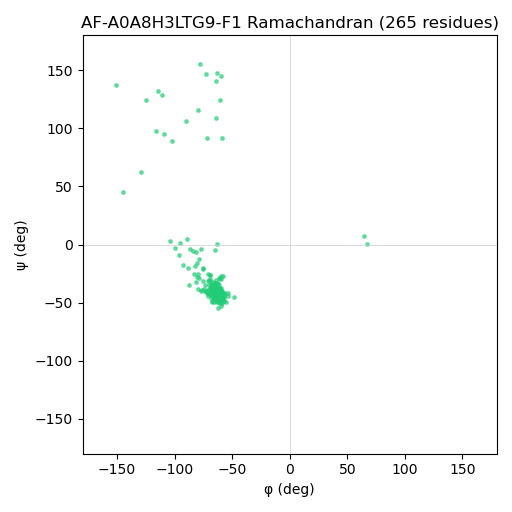25 17.848 -18.962 1.00 94.38 76 ILE A O 1
ATOM 622 N N . GLU A 1 77 ? 23.866 19.131 -17.980 1.00 93.75 77 GLU A N 1
ATOM 623 C CA . GLU A 1 77 ? 23.575 19.906 -19.188 1.00 93.75 77 GLU A CA 1
ATOM 624 C C . GLU A 1 77 ? 24.786 20.746 -19.620 1.00 93.75 77 GLU A C 1
ATOM 626 O O . GLU A 1 77 ? 25.143 20.761 -20.798 1.00 93.75 77 GLU A O 1
ATOM 631 N N . LYS A 1 78 ? 25.494 21.361 -18.665 1.00 92.44 78 LYS A N 1
ATOM 632 C CA . LYS A 1 78 ? 26.729 22.107 -18.939 1.00 92.44 78 LYS A CA 1
ATOM 633 C C . LYS A 1 78 ? 27.822 21.207 -19.522 1.00 92.44 78 LYS A C 1
ATOM 635 O O . LYS A 1 78 ? 28.455 21.582 -20.508 1.00 92.44 78 LYS A O 1
ATOM 640 N N . MET A 1 79 ? 28.017 20.011 -18.961 1.00 90.94 79 MET A N 1
ATOM 641 C CA . MET A 1 79 ? 28.962 19.026 -19.506 1.00 90.94 79 MET A CA 1
ATOM 642 C C . MET A 1 79 ? 28.578 18.595 -20.926 1.00 90.94 79 MET A C 1
ATOM 644 O O . MET A 1 79 ? 29.446 18.460 -21.789 1.00 90.94 79 MET A O 1
ATOM 648 N N . LYS A 1 80 ? 27.282 18.414 -21.199 1.00 89.88 80 LYS A N 1
ATOM 649 C CA . LYS A 1 80 ? 26.777 18.052 -22.528 1.00 89.88 80 LYS A CA 1
ATOM 650 C C . LYS A 1 80 ? 27.041 19.154 -23.560 1.00 89.88 80 LYS A C 1
ATOM 652 O O . LYS A 1 80 ? 27.531 18.854 -24.644 1.00 89.88 80 LYS A O 1
ATOM 657 N N . GLN A 1 81 ? 26.793 20.414 -23.204 1.00 84.44 81 GLN A N 1
ATOM 658 C CA . GLN A 1 81 ? 27.081 21.567 -24.065 1.00 84.44 81 GLN A CA 1
ATOM 659 C C . GLN A 1 81 ? 28.584 21.730 -24.323 1.00 84.44 81 GLN A C 1
ATOM 661 O O . GLN A 1 81 ? 28.985 21.911 -25.466 1.00 84.44 81 GLN A O 1
ATOM 666 N N . GLN A 1 82 ? 29.430 21.585 -23.296 1.00 78.31 82 GLN A N 1
ATOM 667 C CA . GLN A 1 82 ? 30.889 21.588 -23.474 1.00 78.31 82 GLN A CA 1
ATOM 668 C C . GLN A 1 82 ? 31.357 20.465 -24.407 1.00 78.31 82 GLN A C 1
ATOM 670 O O . GLN A 1 82 ? 32.214 20.690 -25.255 1.00 78.31 82 GLN A O 1
ATOM 675 N N . THR A 1 83 ? 30.764 19.274 -24.291 1.00 77.75 83 THR A N 1
ATOM 676 C CA . THR A 1 83 ? 31.072 18.139 -25.173 1.00 77.75 83 THR A CA 1
ATOM 677 C C . THR A 1 83 ? 30.706 18.452 -26.627 1.00 77.75 83 THR A C 1
ATOM 679 O O . THR A 1 83 ? 31.497 18.173 -27.523 1.00 77.75 83 THR A O 1
ATOM 682 N N . GLN A 1 84 ? 29.554 19.088 -26.861 1.00 67.38 84 GLN A N 1
ATOM 683 C CA . GLN A 1 84 ? 29.099 19.472 -28.198 1.00 67.38 84 GLN A CA 1
ATOM 684 C C . GLN A 1 84 ? 29.960 20.582 -28.828 1.00 67.38 84 GLN A C 1
ATOM 686 O O . GLN A 1 84 ? 30.331 20.475 -29.992 1.00 67.38 84 GLN A O 1
ATOM 691 N N . VAL A 1 85 ? 30.394 21.575 -28.043 1.00 58.59 85 VAL A N 1
ATOM 692 C CA . VAL A 1 85 ? 31.332 22.621 -28.500 1.00 58.59 85 VAL A CA 1
ATOM 693 C C . VAL A 1 85 ? 32.696 22.039 -28.883 1.00 58.59 85 VAL A C 1
ATOM 695 O O . VAL A 1 85 ? 33.277 22.459 -29.878 1.00 58.59 85 VAL A O 1
ATOM 698 N N . ILE A 1 86 ? 33.203 21.037 -28.155 1.00 57.94 86 ILE A N 1
ATOM 699 C CA . ILE A 1 86 ? 34.431 20.322 -28.551 1.00 57.94 86 ILE A CA 1
ATOM 700 C C . ILE A 1 86 ? 34.232 19.606 -29.896 1.00 57.94 86 ILE A C 1
ATOM 702 O O . ILE A 1 86 ? 35.164 19.533 -30.687 1.00 57.94 86 ILE A O 1
ATOM 706 N N . THR A 1 87 ? 33.019 19.124 -30.185 1.00 53.75 87 THR A N 1
ATOM 707 C CA . THR A 1 87 ? 32.726 18.444 -31.457 1.00 53.75 87 THR A CA 1
ATOM 708 C C . THR A 1 87 ? 32.652 19.437 -32.625 1.00 53.75 87 THR A C 1
ATOM 710 O O . THR A 1 87 ? 33.205 19.169 -33.682 1.00 53.75 87 THR A O 1
ATOM 713 N N . GLU A 1 88 ? 32.058 20.616 -32.417 1.00 51.44 88 GLU A N 1
ATOM 714 C CA . GLU A 1 88 ? 31.922 21.665 -33.444 1.00 51.44 88 GLU A CA 1
ATOM 715 C C . GLU A 1 88 ? 33.238 22.430 -33.716 1.00 51.44 88 GLU A C 1
ATOM 717 O O . GLU A 1 88 ? 33.505 22.824 -34.850 1.00 51.44 88 GLU A O 1
ATOM 722 N N . VAL A 1 89 ? 34.113 22.601 -32.713 1.00 45.91 89 VAL A N 1
ATOM 723 C CA . VAL A 1 89 ? 35.461 23.187 -32.895 1.00 45.91 89 VAL A CA 1
ATOM 724 C C . VAL A 1 89 ? 36.390 22.251 -33.685 1.00 45.91 89 VAL A C 1
ATOM 726 O O . VAL A 1 89 ? 37.288 22.727 -34.380 1.00 45.91 89 VAL A O 1
ATOM 729 N N . GLN A 1 90 ? 36.150 20.936 -33.637 1.00 48.16 90 GLN A N 1
ATOM 730 C CA . GLN A 1 90 ? 36.875 19.947 -34.439 1.00 48.16 90 GLN A CA 1
ATOM 731 C C . GLN A 1 90 ? 36.535 20.040 -35.942 1.00 48.16 90 GLN A C 1
ATOM 733 O O . GLN A 1 90 ? 37.403 19.768 -36.767 1.00 48.16 90 GLN A O 1
ATOM 738 N N . ASP A 1 91 ? 35.316 20.470 -36.288 1.00 46.16 91 ASP A N 1
ATOM 739 C CA . ASP A 1 91 ? 34.833 20.582 -37.674 1.00 46.16 91 ASP A CA 1
ATOM 740 C C . ASP A 1 91 ? 35.150 21.948 -38.324 1.00 46.16 91 ASP A C 1
ATOM 742 O O . ASP A 1 91 ? 35.162 22.067 -39.549 1.00 46.16 91 ASP A O 1
ATOM 746 N N . ALA A 1 92 ? 35.427 22.989 -37.525 1.00 40.00 92 ALA A N 1
ATOM 747 C CA . ALA A 1 92 ? 35.726 24.346 -38.006 1.00 40.00 92 ALA A CA 1
ATOM 748 C C . ALA A 1 92 ? 37.230 24.670 -38.124 1.00 40.00 92 ALA A C 1
ATOM 750 O O . ALA A 1 92 ? 37.595 25.718 -38.660 1.00 40.00 92 ALA A O 1
ATOM 751 N N . CYS A 1 93 ? 38.115 23.804 -37.624 1.00 37.28 93 CYS A N 1
ATOM 752 C CA . CYS A 1 93 ? 39.554 23.967 -37.792 1.00 37.28 93 CYS A CA 1
ATOM 753 C C . CYS A 1 93 ? 39.982 23.255 -39.081 1.00 37.28 93 CYS A C 1
ATOM 755 O O . CYS A 1 93 ? 40.025 22.026 -39.121 1.00 37.28 93 CYS A O 1
ATOM 757 N N . SER A 1 94 ? 40.292 24.015 -40.137 1.00 49.50 94 SER A N 1
ATOM 758 C CA . SER A 1 94 ? 40.991 23.498 -41.319 1.00 49.50 94 SER A CA 1
ATOM 759 C C . SER A 1 94 ? 42.340 22.933 -40.884 1.00 49.50 94 SER A C 1
ATOM 761 O O . SER A 1 94 ? 43.328 23.654 -40.773 1.00 49.50 94 SER A O 1
ATOM 763 N N . ILE A 1 95 ? 42.367 21.645 -40.575 1.00 42.62 95 ILE A N 1
ATOM 764 C CA . ILE A 1 95 ? 43.572 20.936 -40.183 1.00 42.62 95 ILE A CA 1
ATOM 765 C C . ILE A 1 95 ? 44.027 20.140 -41.400 1.00 42.62 95 ILE A C 1
ATOM 767 O O . ILE A 1 95 ? 43.649 18.987 -41.590 1.00 42.62 95 ILE A O 1
ATOM 771 N N . GLU A 1 96 ? 44.842 20.783 -42.232 1.00 47.09 96 GLU A N 1
ATOM 772 C CA . GLU A 1 96 ? 45.655 20.078 -43.225 1.00 47.09 96 GLU A CA 1
ATOM 773 C C . GLU A 1 96 ? 46.894 19.404 -42.603 1.00 47.09 96 GLU A C 1
ATOM 775 O O . GLU A 1 96 ? 47.542 18.642 -43.301 1.00 47.09 96 GLU A O 1
ATOM 780 N N . ASP A 1 97 ? 47.194 19.545 -41.299 1.00 43.62 97 ASP A N 1
ATOM 781 C CA . ASP A 1 97 ? 48.456 19.021 -40.730 1.00 43.62 97 ASP A CA 1
ATOM 782 C C . ASP A 1 97 ? 48.385 18.479 -39.280 1.00 43.62 97 ASP A C 1
ATOM 784 O O . ASP A 1 97 ? 49.269 18.744 -38.463 1.00 43.62 97 ASP A O 1
ATOM 788 N N . ILE A 1 98 ? 47.381 17.675 -38.905 1.00 48.22 98 ILE A N 1
ATOM 789 C CA . ILE A 1 98 ? 47.472 16.869 -37.662 1.00 48.22 98 ILE A CA 1
ATOM 790 C C . ILE A 1 98 ? 47.244 15.393 -37.996 1.00 48.22 98 ILE A C 1
ATOM 792 O O . ILE A 1 98 ? 46.210 15.050 -38.573 1.00 48.22 98 ILE A O 1
ATOM 796 N N . PRO A 1 99 ? 48.190 14.498 -37.645 1.00 50.88 99 PRO A N 1
ATOM 797 C CA . PRO A 1 99 ? 48.076 13.085 -37.967 1.00 50.88 99 PRO A CA 1
ATOM 798 C C . PRO A 1 99 ? 46.859 12.465 -37.263 1.00 50.88 99 PRO A C 1
ATOM 800 O O . PRO A 1 99 ? 46.508 12.878 -36.152 1.00 50.88 99 PRO A O 1
ATOM 803 N N . PRO A 1 100 ? 46.216 11.460 -37.884 1.00 42.31 100 PRO A N 1
ATOM 804 C CA . PRO A 1 100 ? 44.970 10.891 -37.393 1.00 42.31 100 PRO A CA 1
ATOM 805 C C . PRO A 1 100 ? 45.205 10.239 -36.029 1.00 42.31 100 PRO A C 1
ATOM 807 O O . PRO A 1 100 ? 45.851 9.193 -35.931 1.00 42.31 100 PRO A O 1
ATOM 810 N N . TRP A 1 101 ? 44.688 10.856 -34.963 1.00 40.97 101 TRP A N 1
ATOM 811 C CA . TRP A 1 101 ? 44.678 10.229 -33.646 1.00 40.97 101 TRP A CA 1
ATOM 812 C C . TRP A 1 101 ? 43.873 8.934 -33.728 1.00 40.97 101 TRP A C 1
ATOM 814 O O . TRP A 1 101 ? 42.752 8.876 -34.235 1.00 40.97 101 TRP A O 1
ATOM 824 N N . ASN A 1 102 ? 44.537 7.860 -33.321 1.00 52.09 102 ASN A N 1
ATOM 825 C CA . ASN A 1 102 ? 44.159 6.502 -33.637 1.00 52.09 102 ASN A CA 1
ATOM 826 C C . ASN A 1 102 ? 42.900 6.066 -32.853 1.00 52.09 102 ASN A C 1
ATOM 828 O O . ASN A 1 102 ? 42.695 6.384 -31.684 1.00 52.09 102 ASN 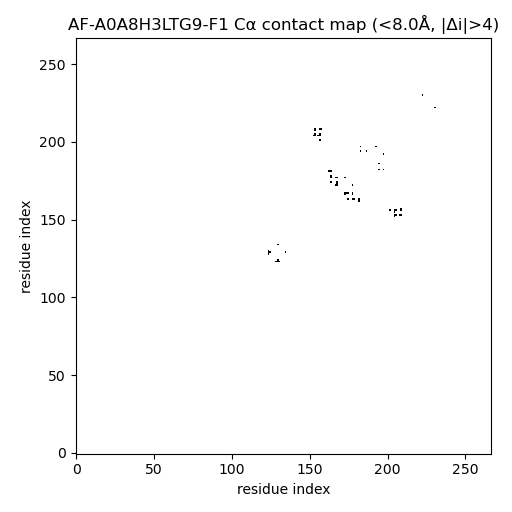A O 1
ATOM 832 N N . VAL A 1 103 ? 42.087 5.215 -33.476 1.00 46.47 103 VAL A N 1
ATOM 833 C CA . VAL A 1 103 ? 40.978 4.473 -32.839 1.00 46.47 103 VAL A CA 1
ATOM 834 C C . VAL A 1 103 ? 41.491 3.466 -31.776 1.00 46.47 103 VAL A C 1
ATOM 836 O O . VAL A 1 103 ? 40.717 2.836 -31.053 1.00 46.47 103 VAL A O 1
ATOM 839 N N . SER A 1 104 ? 42.812 3.317 -31.631 1.00 49.88 104 SER A N 1
ATOM 840 C CA . SER A 1 104 ? 43.471 2.399 -30.695 1.00 49.88 104 SER A CA 1
ATOM 841 C C . SER A 1 104 ? 43.515 2.934 -29.250 1.00 49.88 104 SER A C 1
ATOM 843 O O . SER A 1 104 ? 43.515 2.144 -28.303 1.00 49.88 104 SER A O 1
ATOM 845 N N . GLU A 1 105 ? 43.474 4.250 -29.030 1.00 48.22 105 GLU A N 1
ATOM 846 C CA . GLU A 1 105 ? 43.606 4.868 -27.701 1.00 48.22 105 GLU A CA 1
ATOM 847 C C . GLU A 1 105 ? 42.274 5.000 -26.955 1.00 48.22 105 GLU A C 1
ATOM 849 O O . GLU A 1 105 ? 42.218 4.735 -25.753 1.00 48.22 105 GLU A O 1
ATOM 854 N N . GLN A 1 106 ? 41.164 5.259 -27.655 1.00 48.81 106 GLN A N 1
ATOM 855 C CA . GLN A 1 106 ? 39.820 5.175 -27.058 1.00 48.81 106 GLN A CA 1
ATOM 856 C C . GLN A 1 106 ? 39.497 3.751 -26.600 1.00 48.81 106 GLN A C 1
ATOM 858 O O . GLN A 1 106 ? 39.004 3.537 -25.489 1.00 48.81 106 GLN A O 1
ATOM 863 N N . LYS A 1 107 ? 39.861 2.758 -27.418 1.00 55.03 107 LYS A N 1
ATOM 864 C CA . LYS A 1 107 ? 39.739 1.348 -27.044 1.00 55.03 107 LYS A CA 1
ATOM 865 C C . LYS A 1 107 ? 40.645 1.009 -25.860 1.00 55.03 107 LYS A C 1
ATOM 867 O O . LYS A 1 107 ? 40.260 0.217 -25.006 1.00 55.03 107 LYS A O 1
ATOM 872 N N . SER A 1 108 ? 41.808 1.653 -25.756 1.00 55.72 108 SER A N 1
ATOM 873 C CA . SER A 1 108 ? 42.711 1.504 -24.611 1.00 55.72 108 SER A CA 1
ATOM 874 C C . SER A 1 108 ? 42.126 2.078 -23.317 1.00 55.72 108 SER A C 1
ATOM 876 O O . SER A 1 108 ? 42.236 1.428 -22.283 1.00 55.72 108 SER A O 1
ATOM 878 N N . LEU A 1 109 ? 41.429 3.218 -23.343 1.00 52.50 109 LEU A N 1
ATOM 879 C CA . LEU A 1 109 ? 40.832 3.822 -22.141 1.00 52.50 109 LEU A CA 1
ATOM 880 C C . LEU A 1 109 ? 39.605 3.059 -21.612 1.00 52.50 109 LEU A C 1
ATOM 882 O O . LEU A 1 109 ? 39.501 2.843 -20.401 1.00 52.50 109 LEU A O 1
ATOM 886 N N . GLU A 1 110 ? 38.712 2.573 -22.481 1.00 56.50 110 GLU A N 1
ATOM 887 C CA . GLU A 1 110 ? 37.618 1.681 -22.056 1.00 56.50 110 GLU A CA 1
ATOM 888 C C . GLU A 1 110 ? 38.145 0.338 -21.533 1.00 56.50 110 GLU A C 1
ATOM 890 O O . GLU A 1 110 ? 37.653 -0.191 -20.528 1.00 56.50 110 GLU A O 1
ATOM 895 N N . ASN A 1 111 ? 39.207 -0.184 -22.154 1.00 58.56 111 ASN A N 1
ATOM 896 C CA . ASN A 1 111 ? 39.903 -1.364 -21.660 1.00 58.56 111 ASN A CA 1
ATOM 897 C C . ASN A 1 111 ? 40.537 -1.104 -20.287 1.00 58.56 111 ASN A C 1
ATOM 899 O O . ASN A 1 111 ? 40.413 -1.954 -19.415 1.00 58.56 111 ASN A O 1
ATOM 903 N N . ILE A 1 112 ? 41.124 0.070 -20.036 1.00 63.72 112 ILE A N 1
ATOM 904 C CA . ILE A 1 112 ? 41.696 0.446 -18.732 1.00 63.72 112 ILE A CA 1
ATOM 905 C C . ILE A 1 112 ? 40.605 0.594 -17.660 1.0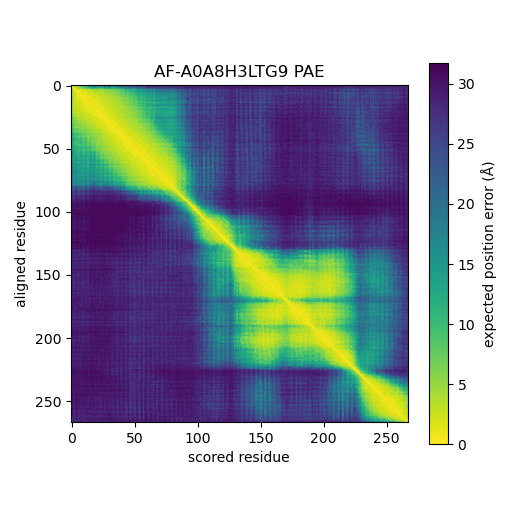0 63.72 112 ILE A C 1
ATOM 907 O O . ILE A 1 112 ? 40.773 0.104 -16.542 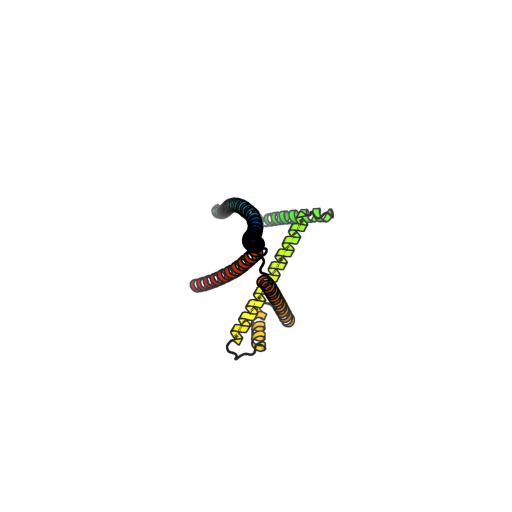1.00 63.72 112 ILE A O 1
ATOM 911 N N . LEU A 1 113 ? 39.465 1.219 -17.970 1.00 66.00 113 LEU A N 1
ATOM 912 C CA . LEU A 1 113 ? 38.355 1.375 -17.019 1.00 66.00 113 LEU A CA 1
ATOM 913 C C . LEU A 1 113 ? 37.679 0.039 -16.689 1.00 66.00 113 LEU A C 1
ATOM 915 O O . LEU A 1 113 ? 37.392 -0.229 -15.517 1.00 66.00 113 LEU A O 1
ATOM 919 N N . SER A 1 114 ? 37.461 -0.822 -17.689 1.00 64.94 114 SER A N 1
ATOM 920 C CA . SER A 1 114 ? 36.941 -2.174 -17.459 1.00 64.94 114 SER A CA 1
ATOM 921 C C . SER A 1 114 ? 37.962 -3.048 -16.725 1.00 64.94 114 SER A C 1
ATOM 923 O O . SER A 1 114 ? 37.599 -3.748 -15.783 1.00 64.94 114 SER A O 1
ATOM 925 N N . TRP A 1 115 ? 39.253 -2.935 -17.051 1.00 53.62 115 TRP A N 1
ATOM 926 C CA . TRP A 1 115 ? 40.333 -3.637 -16.365 1.00 53.62 115 TRP A CA 1
ATOM 927 C C . TRP A 1 115 ? 40.455 -3.196 -14.909 1.00 53.62 115 TRP A C 1
ATOM 929 O O . TRP A 1 115 ? 40.593 -4.057 -14.052 1.00 53.62 115 TRP A O 1
ATOM 939 N N . ASN A 1 116 ? 40.309 -1.904 -14.597 1.00 65.06 116 ASN A N 1
ATOM 940 C CA . ASN A 1 116 ? 40.326 -1.381 -13.226 1.00 65.06 116 ASN A CA 1
ATOM 941 C C . ASN A 1 116 ? 39.085 -1.784 -12.415 1.00 65.06 116 ASN A C 1
ATOM 943 O O . ASN A 1 116 ? 39.187 -2.039 -11.213 1.00 65.06 116 ASN A O 1
ATOM 947 N N . ARG A 1 117 ? 37.913 -1.880 -13.056 1.00 59.22 117 ARG A N 1
ATOM 948 C CA . ARG A 1 117 ? 36.690 -2.424 -12.443 1.00 59.22 117 ARG A CA 1
ATOM 949 C C . ARG A 1 117 ? 36.855 -3.916 -12.130 1.00 59.22 117 ARG A C 1
ATOM 951 O O . ARG A 1 117 ? 36.691 -4.322 -10.984 1.00 59.22 117 ARG A O 1
ATOM 958 N N . ASN A 1 118 ? 37.312 -4.689 -13.112 1.00 63.91 118 ASN A N 1
ATOM 959 C CA . ASN A 1 118 ? 37.547 -6.129 -12.996 1.00 63.91 118 ASN A CA 1
ATOM 960 C C . ASN A 1 118 ? 38.759 -6.457 -12.106 1.00 63.91 118 ASN A C 1
ATOM 962 O O . ASN A 1 118 ? 38.857 -7.552 -11.564 1.00 63.91 118 ASN A O 1
ATOM 966 N N . LYS A 1 119 ? 39.730 -5.547 -11.971 1.00 64.06 119 LYS A N 1
ATOM 967 C CA . LYS A 1 119 ? 40.878 -5.670 -11.060 1.00 64.06 119 LYS A CA 1
ATOM 968 C C . LYS A 1 119 ? 40.426 -5.514 -9.613 1.00 64.06 119 LYS A C 1
ATOM 970 O O . LYS A 1 119 ? 40.779 -6.360 -8.804 1.00 64.06 119 LYS A O 1
ATOM 975 N N . ARG A 1 120 ? 39.562 -4.535 -9.317 1.00 60.25 120 ARG A N 1
ATOM 976 C CA . ARG A 1 120 ? 38.928 -4.392 -7.995 1.00 60.25 120 ARG A CA 1
ATOM 977 C C . ARG A 1 120 ? 38.104 -5.622 -7.616 1.00 60.25 120 ARG A C 1
ATOM 979 O O . ARG A 1 120 ? 38.226 -6.117 -6.504 1.00 60.25 120 ARG A O 1
ATOM 986 N N . GLU A 1 121 ? 37.312 -6.148 -8.547 1.00 58.81 121 GLU A N 1
ATOM 987 C CA . GLU A 1 121 ? 36.533 -7.375 -8.319 1.00 58.81 121 GLU A CA 1
ATOM 988 C C . GLU A 1 121 ? 37.430 -8.610 -8.114 1.00 58.81 121 GLU A C 1
ATOM 990 O O . GLU A 1 121 ? 37.159 -9.428 -7.236 1.00 58.81 121 GLU A O 1
ATOM 995 N N . ARG A 1 122 ? 38.543 -8.729 -8.854 1.00 62.66 122 ARG A N 1
ATOM 996 C CA . ARG A 1 122 ? 39.521 -9.822 -8.690 1.00 62.66 122 ARG A CA 1
ATOM 997 C C . ARG A 1 122 ? 40.328 -9.727 -7.393 1.00 62.66 122 ARG A C 1
ATOM 999 O O . ARG A 1 122 ? 40.579 -10.761 -6.786 1.00 62.66 122 ARG A O 1
ATOM 1006 N N . GLU A 1 123 ? 40.710 -8.528 -6.958 1.00 59.34 123 GLU A N 1
ATOM 1007 C CA . GLU A 1 123 ? 41.436 -8.290 -5.697 1.00 59.34 123 GLU A CA 1
ATOM 1008 C C . GLU A 1 123 ? 40.562 -8.538 -4.456 1.00 59.34 123 GLU A C 1
ATOM 1010 O O . GLU A 1 123 ? 41.063 -8.978 -3.421 1.00 59.34 123 GLU A O 1
ATOM 1015 N N . LEU A 1 124 ? 39.251 -8.307 -4.562 1.00 56.31 124 LEU A N 1
ATOM 1016 C CA . LEU A 1 124 ? 38.283 -8.643 -3.515 1.00 56.31 124 LEU A CA 1
ATOM 1017 C C . LEU A 1 124 ? 37.980 -10.150 -3.484 1.00 56.31 124 LEU A C 1
ATOM 1019 O O . LEU A 1 124 ? 37.929 -10.742 -2.407 1.00 56.31 124 LEU A O 1
ATOM 1023 N N . ASN A 1 125 ? 37.874 -10.798 -4.651 1.00 55.94 125 ASN A N 1
ATOM 1024 C CA . ASN A 1 125 ? 37.681 -12.249 -4.733 1.00 55.94 125 ASN A CA 1
ATOM 1025 C C . ASN A 1 125 ? 38.928 -13.055 -4.323 1.00 55.94 125 ASN A C 1
ATOM 1027 O O . ASN A 1 125 ? 38.783 -14.143 -3.772 1.00 55.94 125 ASN A O 1
ATOM 1031 N N . SER A 1 126 ? 40.146 -12.546 -4.548 1.00 57.56 126 SER A N 1
ATOM 1032 C CA . SER A 1 126 ? 41.394 -13.245 -4.192 1.00 57.56 126 SER A CA 1
ATOM 1033 C C . SER A 1 126 ? 41.716 -13.218 -2.695 1.00 57.56 126 SER A C 1
ATOM 1035 O O . SER A 1 126 ? 42.447 -14.083 -2.217 1.00 57.56 126 SER A O 1
ATOM 1037 N N . ARG A 1 127 ? 41.151 -12.269 -1.936 1.00 57.66 127 ARG A N 1
ATOM 1038 C CA . ARG A 1 127 ? 41.284 -12.197 -0.469 1.00 57.66 127 ARG A CA 1
ATOM 1039 C C . ARG A 1 127 ? 40.243 -13.022 0.290 1.00 57.66 127 ARG A C 1
ATOM 1041 O O . ARG A 1 127 ? 40.311 -13.066 1.513 1.00 57.66 127 ARG A O 1
ATOM 1048 N N . GLY A 1 128 ? 39.281 -13.649 -0.395 1.00 58.94 128 GLY A N 1
ATOM 1049 C CA . GLY A 1 128 ? 38.230 -14.467 0.231 1.00 58.94 128 GLY A CA 1
ATOM 1050 C C . GLY A 1 128 ? 37.268 -13.698 1.149 1.00 58.94 128 GLY A C 1
ATOM 1051 O O . GLY A 1 128 ? 36.434 -14.308 1.811 1.00 58.94 128 GLY A O 1
ATOM 1052 N N . ILE A 1 129 ? 37.366 -12.366 1.190 1.00 61.28 129 ILE A N 1
ATOM 1053 C CA . ILE A 1 129 ? 36.563 -11.484 2.037 1.00 61.28 129 ILE A CA 1
ATOM 1054 C C . ILE A 1 129 ? 35.733 -10.615 1.096 1.00 61.28 129 ILE A C 1
ATOM 1056 O O . ILE A 1 129 ? 36.229 -9.625 0.563 1.00 61.28 129 ILE A O 1
ATOM 1060 N N . VAL A 1 130 ? 34.475 -10.996 0.867 1.00 67.25 130 VAL A N 1
ATOM 1061 C CA . VAL A 1 130 ? 33.512 -10.135 0.168 1.00 67.25 130 VAL A CA 1
ATOM 1062 C C . VAL A 1 130 ? 33.000 -9.106 1.182 1.00 67.25 130 VAL A C 1
ATOM 1064 O O . VAL A 1 130 ? 32.361 -9.512 2.155 1.00 67.25 130 VAL A O 1
ATOM 1067 N N . PRO A 1 131 ? 33.258 -7.796 1.003 1.00 70.88 131 PRO A N 1
ATOM 1068 C CA . PRO A 1 131 ? 32.769 -6.777 1.927 1.00 70.88 131 PRO A CA 1
ATOM 1069 C C . PRO A 1 131 ? 31.239 -6.791 2.018 1.00 70.88 131 PRO A C 1
ATOM 1071 O O . PRO A 1 131 ? 30.548 -7.031 1.019 1.00 70.88 131 PRO A O 1
ATOM 1074 N N . HIS A 1 132 ? 30.697 -6.507 3.203 1.00 70.31 132 HIS A N 1
ATOM 1075 C CA . HIS A 1 132 ? 29.251 -6.509 3.437 1.00 70.31 132 HIS A CA 1
ATOM 1076 C C . HIS A 1 132 ? 28.510 -5.511 2.532 1.00 70.31 132 HIS A C 1
ATOM 1078 O O . HIS A 1 132 ? 27.383 -5.784 2.118 1.00 70.31 132 HIS A O 1
ATOM 1084 N N . GLU A 1 133 ? 29.149 -4.407 2.139 1.00 71.69 133 GLU A N 1
ATOM 1085 C CA . GLU A 1 133 ? 28.596 -3.420 1.205 1.00 71.69 133 GLU A CA 1
ATOM 1086 C C . GLU A 1 133 ? 28.385 -4.006 -0.199 1.00 71.69 133 GLU A C 1
ATOM 1088 O O . GLU A 1 133 ? 27.380 -3.726 -0.856 1.00 71.69 133 GLU A O 1
ATOM 1093 N N . VAL A 1 134 ? 29.305 -4.862 -0.657 1.00 73.69 134 VAL A N 1
ATOM 1094 C CA . VAL A 1 134 ? 29.201 -5.539 -1.958 1.00 73.69 134 VAL A CA 1
ATOM 1095 C C . VAL A 1 134 ? 28.086 -6.581 -1.918 1.00 73.69 134 VAL A C 1
ATOM 1097 O O . VAL A 1 134 ? 27.276 -6.641 -2.844 1.00 73.69 134 VAL A O 1
ATOM 1100 N N . LEU A 1 135 ? 27.992 -7.354 -0.830 1.00 69.50 135 LEU A N 1
ATOM 1101 C CA . LEU A 1 135 ? 26.900 -8.312 -0.624 1.00 69.50 135 LEU A CA 1
ATOM 1102 C C . LEU A 1 135 ? 25.534 -7.620 -0.582 1.00 69.50 135 LEU A C 1
ATOM 1104 O O . LEU A 1 135 ? 24.601 -8.086 -1.232 1.00 69.50 135 LEU A O 1
ATOM 1108 N N . SER A 1 136 ? 25.434 -6.486 0.112 1.00 72.88 136 SER A N 1
ATOM 1109 C CA . SER A 1 136 ? 24.222 -5.663 0.159 1.00 72.88 136 SER A CA 1
ATOM 1110 C C . SER A 1 136 ? 23.820 -5.176 -1.237 1.00 72.88 136 SER A C 1
ATOM 1112 O O . SER A 1 136 ? 22.695 -5.398 -1.685 1.00 72.88 136 SER A O 1
ATOM 1114 N N . GLY A 1 137 ? 24.770 -4.626 -2.001 1.00 68.25 137 GLY A N 1
ATOM 1115 C CA . GLY A 1 137 ? 24.518 -4.183 -3.373 1.00 68.25 137 GLY A CA 1
ATOM 1116 C C . GLY A 1 137 ? 24.115 -5.315 -4.328 1.00 68.25 137 GLY A C 1
ATOM 1117 O O . GLY A 1 137 ? 23.312 -5.093 -5.237 1.00 68.25 137 GLY A O 1
ATOM 1118 N N . LEU A 1 138 ? 24.648 -6.528 -4.146 1.00 71.69 138 LEU A N 1
ATOM 1119 C CA . LEU A 1 138 ? 24.254 -7.714 -4.914 1.00 71.69 138 LEU A CA 1
ATOM 1120 C C . LEU A 1 138 ? 22.859 -8.212 -4.524 1.00 71.69 138 LEU A C 1
ATOM 1122 O O . LEU A 1 138 ? 22.065 -8.532 -5.409 1.00 71.69 138 LEU A O 1
ATOM 1126 N N . PHE A 1 139 ? 22.541 -8.223 -3.230 1.00 64.25 139 PHE A N 1
ATOM 1127 C CA . PHE A 1 139 ? 21.223 -8.592 -2.725 1.00 64.25 139 PHE A CA 1
ATOM 1128 C C . PHE A 1 139 ? 20.141 -7.635 -3.237 1.00 64.25 139 PHE A C 1
ATOM 1130 O O . PHE A 1 139 ? 19.151 -8.079 -3.816 1.00 64.25 139 PHE A O 1
ATOM 1137 N N . ASP A 1 140 ? 20.363 -6.324 -3.145 1.00 64.06 140 ASP A N 1
ATOM 1138 C CA . ASP A 1 140 ? 19.436 -5.316 -3.665 1.00 64.06 140 ASP A CA 1
ATOM 1139 C C . ASP A 1 140 ? 19.209 -5.457 -5.172 1.00 64.06 140 ASP A C 1
ATOM 1141 O O . ASP A 1 140 ? 18.084 -5.310 -5.657 1.00 64.06 140 ASP A O 1
ATOM 1145 N N . LYS A 1 141 ? 20.269 -5.750 -5.936 1.00 71.75 141 LYS A N 1
ATOM 1146 C CA . LYS A 1 141 ? 20.159 -6.017 -7.377 1.00 71.75 141 LYS A CA 1
ATOM 1147 C C . LYS A 1 141 ? 19.352 -7.282 -7.652 1.00 71.75 141 LYS A C 1
ATOM 1149 O O . LYS A 1 141 ? 18.513 -7.250 -8.551 1.00 71.75 141 LYS A O 1
ATOM 1154 N N . ALA A 1 142 ? 19.569 -8.354 -6.889 1.00 59.62 142 ALA A N 1
ATOM 1155 C CA . ALA A 1 142 ? 18.809 -9.595 -7.012 1.00 59.62 142 ALA A CA 1
ATOM 1156 C C . ALA A 1 142 ? 17.318 -9.358 -6.724 1.00 59.62 142 ALA A C 1
ATOM 1158 O O . ALA A 1 142 ? 16.484 -9.646 -7.577 1.00 59.62 142 ALA A O 1
ATOM 1159 N N . ILE A 1 143 ? 16.986 -8.703 -5.605 1.00 65.44 143 ILE A N 1
ATOM 1160 C CA . ILE A 1 143 ? 15.602 -8.356 -5.245 1.00 65.44 143 ILE A CA 1
ATOM 1161 C C . ILE A 1 143 ? 14.948 -7.470 -6.309 1.00 65.44 143 ILE A C 1
ATOM 1163 O O . ILE A 1 143 ? 13.830 -7.751 -6.741 1.00 65.44 143 ILE A O 1
ATOM 1167 N N . LYS A 1 144 ? 15.630 -6.414 -6.773 1.00 68.62 144 LYS A N 1
ATOM 1168 C CA . LYS A 1 144 ? 15.101 -5.523 -7.821 1.00 68.62 144 LYS A CA 1
ATOM 1169 C C . LYS A 1 144 ? 14.887 -6.263 -9.140 1.00 68.62 144 LYS A C 1
ATOM 1171 O O . LYS A 1 144 ? 13.886 -6.028 -9.816 1.00 68.62 144 LYS A O 1
ATOM 1176 N N . SER A 1 145 ? 15.811 -7.147 -9.510 1.00 58.66 145 SER A N 1
ATOM 1177 C CA . SER A 1 145 ? 15.701 -7.977 -10.711 1.00 58.66 145 SER A CA 1
ATOM 1178 C C . SER A 1 145 ? 14.512 -8.934 -10.617 1.00 58.66 145 SER A C 1
ATOM 1180 O O . SER A 1 145 ? 13.709 -8.997 -11.550 1.00 58.66 145 SER A O 1
ATOM 1182 N N . ASP A 1 146 ? 14.339 -9.602 -9.478 1.00 70.50 146 ASP A N 1
ATOM 1183 C CA . ASP A 1 146 ? 13.222 -10.516 -9.233 1.00 70.50 146 ASP A CA 1
ATOM 1184 C C . ASP A 1 146 ? 11.880 -9.778 -9.232 1.00 70.50 146 ASP A C 1
ATOM 1186 O O . ASP A 1 146 ? 10.937 -10.199 -9.901 1.00 70.50 146 ASP A O 1
ATOM 1190 N N . GLN A 1 147 ? 11.790 -8.623 -8.566 1.00 65.50 147 GLN A N 1
ATOM 1191 C CA . GLN A 1 147 ? 10.593 -7.775 -8.588 1.00 65.50 147 GLN A CA 1
ATOM 1192 C C . GLN A 1 147 ? 10.247 -7.312 -10.006 1.00 65.50 147 GLN A C 1
ATOM 1194 O O . GLN A 1 147 ? 9.089 -7.400 -10.420 1.00 65.50 147 GLN A O 1
ATOM 1199 N N . LYS A 1 148 ? 11.244 -6.860 -10.778 1.00 72.00 148 LYS A N 1
ATOM 1200 C CA . LYS A 1 148 ? 11.059 -6.466 -12.180 1.00 72.00 148 LYS A CA 1
ATOM 1201 C C . LYS A 1 148 ? 10.563 -7.642 -13.018 1.00 72.00 148 LYS A C 1
ATOM 1203 O O . LYS A 1 148 ? 9.654 -7.478 -13.829 1.00 72.00 148 LYS A O 1
ATOM 1208 N N . GLN A 1 149 ? 11.120 -8.832 -12.805 1.00 72.94 149 GLN A N 1
ATOM 1209 C CA . GLN A 1 149 ? 10.696 -10.040 -13.499 1.00 72.94 149 GLN A CA 1
ATOM 1210 C C . GLN A 1 149 ? 9.247 -10.413 -13.146 1.00 72.94 149 GLN A C 1
ATOM 1212 O O . GLN A 1 149 ? 8.452 -10.675 -14.049 1.00 72.94 149 GLN A O 1
ATOM 1217 N N . ILE A 1 150 ? 8.881 -10.383 -11.861 1.00 72.56 150 ILE A N 1
ATOM 1218 C CA . ILE A 1 150 ? 7.512 -10.628 -11.383 1.00 72.56 150 ILE A CA 1
ATOM 1219 C C . ILE A 1 150 ? 6.530 -9.639 -12.023 1.00 72.56 150 ILE A C 1
ATOM 1221 O O . ILE A 1 150 ? 5.485 -10.059 -12.521 1.00 72.56 150 ILE A O 1
ATOM 1225 N N . LEU A 1 151 ? 6.877 -8.349 -12.066 1.00 68.81 151 LEU A N 1
ATOM 1226 C CA . LEU A 1 151 ? 6.031 -7.301 -12.638 1.00 68.81 151 LEU A CA 1
ATOM 1227 C C . LEU A 1 151 ? 5.793 -7.512 -14.140 1.00 68.81 151 LEU A C 1
ATOM 1229 O O . LEU A 1 151 ? 4.655 -7.436 -14.600 1.00 68.81 151 LEU A O 1
ATOM 1233 N N . CYS A 1 152 ? 6.840 -7.842 -14.900 1.00 74.19 152 CYS A N 1
ATOM 1234 C CA . CYS A 1 152 ? 6.714 -8.148 -16.325 1.00 74.19 152 CYS A CA 1
ATOM 1235 C C . CYS A 1 152 ? 5.806 -9.362 -16.577 1.00 74.19 152 CYS A C 1
ATOM 1237 O O . CYS A 1 152 ? 4.949 -9.311 -17.460 1.00 74.19 152 CYS A O 1
ATOM 1239 N N . TRP A 1 153 ? 5.945 -10.439 -15.793 1.00 82.06 153 TRP A N 1
ATOM 1240 C CA . TRP A 1 153 ? 5.068 -11.611 -15.911 1.00 82.06 153 TRP A CA 1
ATOM 1241 C C . TRP A 1 153 ? 3.618 -11.298 -15.538 1.00 82.06 153 TRP A C 1
ATOM 1243 O O . TRP A 1 153 ? 2.698 -11.795 -16.190 1.00 82.06 153 TRP A O 1
ATOM 1253 N N . PHE A 1 154 ? 3.410 -10.456 -14.525 1.00 75.75 154 PHE A N 1
ATOM 1254 C CA . PHE A 1 154 ? 2.086 -9.994 -14.128 1.00 75.75 154 PHE A CA 1
ATOM 1255 C C . PHE A 1 154 ? 1.405 -9.205 -15.254 1.00 75.75 154 PHE A C 1
ATOM 1257 O O . PHE A 1 154 ? 0.324 -9.607 -15.689 1.00 75.75 154 PHE A O 1
ATOM 1264 N N . TYR A 1 155 ? 2.053 -8.161 -15.786 1.00 75.12 155 TYR A N 1
ATOM 1265 C CA . TYR A 1 155 ? 1.512 -7.367 -16.898 1.00 75.12 155 TYR A CA 1
ATOM 1266 C C . TYR A 1 155 ? 1.241 -8.218 -18.134 1.00 75.12 155 TYR A C 1
ATOM 1268 O O . TYR A 1 155 ? 0.172 -8.115 -18.730 1.00 75.12 155 TYR A O 1
ATOM 1276 N N . TYR A 1 156 ? 2.167 -9.116 -18.475 1.00 85.31 156 TYR A N 1
ATOM 1277 C CA . TYR A 1 156 ? 1.966 -10.061 -19.565 1.00 85.31 156 TYR A CA 1
ATOM 1278 C C . TYR A 1 156 ? 0.690 -10.896 -19.374 1.00 85.31 156 TYR A C 1
ATOM 1280 O O . TYR A 1 156 ? -0.133 -10.971 -20.283 1.00 85.31 156 TYR A O 1
ATOM 1288 N N . SER A 1 157 ? 0.498 -11.494 -18.192 1.00 80.88 157 SER A N 1
ATOM 1289 C CA . SER A 1 157 ? -0.692 -12.307 -17.909 1.00 80.88 157 SER A CA 1
ATOM 1290 C C . SER A 1 157 ? -1.989 -11.495 -17.971 1.00 80.88 157 SER A C 1
ATOM 1292 O O . SER A 1 157 ? -2.997 -11.981 -18.479 1.00 80.88 157 SER A O 1
ATOM 1294 N N . LEU A 1 158 ? -1.957 -10.248 -17.492 1.00 78.88 158 LEU A N 1
ATOM 1295 C CA . LEU A 1 158 ? -3.111 -9.359 -17.466 1.00 78.88 158 LEU A CA 1
ATOM 1296 C C . LEU A 1 158 ? -3.538 -8.965 -18.881 1.00 78.88 158 LEU A C 1
ATOM 1298 O O . LEU A 1 158 ? -4.710 -9.112 -19.227 1.00 78.88 158 LEU A O 1
ATOM 1302 N N . GLU A 1 159 ? -2.589 -8.518 -19.703 1.00 81.62 159 GLU A N 1
ATOM 1303 C CA . GLU A 1 159 ? -2.851 -8.136 -21.092 1.00 81.62 159 GLU A CA 1
ATOM 1304 C C . GLU A 1 159 ? -3.259 -9.332 -21.951 1.00 81.62 159 GLU A C 1
ATOM 1306 O O . GLU A 1 159 ? -4.154 -9.227 -22.792 1.00 81.62 159 GLU A O 1
ATOM 1311 N N . PHE A 1 160 ? -2.667 -10.503 -21.702 1.00 86.88 160 PHE A N 1
ATOM 1312 C CA . PHE A 1 160 ? -3.073 -11.740 -22.360 1.00 86.88 160 PHE A CA 1
ATOM 1313 C C . PHE A 1 160 ? -4.548 -12.062 -22.074 1.00 86.88 160 PHE A C 1
ATOM 1315 O O . PHE A 1 160 ? -5.320 -12.284 -23.006 1.00 86.88 160 PHE A O 1
ATOM 1322 N N . GLU A 1 161 ? -4.974 -12.016 -20.808 1.00 85.19 161 GLU A N 1
ATOM 1323 C CA . GLU A 1 161 ? -6.372 -12.253 -20.429 1.00 85.19 161 GLU A CA 1
ATOM 1324 C C . GLU A 1 161 ? -7.324 -11.145 -20.911 1.00 85.19 161 GLU A C 1
ATOM 1326 O O . GLU A 1 161 ? -8.451 -11.443 -21.303 1.00 85.19 161 GLU A O 1
ATOM 1331 N N . ASN A 1 162 ? -6.893 -9.877 -20.935 1.00 86.00 162 ASN A N 1
ATOM 1332 C CA . ASN A 1 162 ? -7.657 -8.780 -21.548 1.00 86.00 162 ASN A CA 1
ATOM 1333 C C . ASN A 1 162 ? -7.930 -9.069 -23.025 1.00 86.00 162 ASN A C 1
ATOM 1335 O O . ASN A 1 162 ? -9.068 -8.967 -23.484 1.00 86.00 162 ASN A O 1
ATOM 1339 N N . LYS A 1 163 ? -6.895 -9.475 -23.767 1.00 89.38 163 LYS A N 1
ATOM 1340 C CA . LYS A 1 163 ? -7.015 -9.800 -25.188 1.00 89.38 163 LYS A CA 1
ATOM 1341 C C . LYS A 1 163 ? -7.925 -11.007 -25.415 1.00 89.38 163 LYS A C 1
ATOM 1343 O O . LYS A 1 163 ? -8.727 -10.977 -26.343 1.00 89.38 163 LYS A O 1
ATOM 1348 N N . VAL A 1 164 ? -7.859 -12.026 -24.550 1.00 89.00 164 VAL A N 1
ATOM 1349 C CA . VAL A 1 164 ? -8.804 -13.156 -24.576 1.00 89.00 164 VAL A CA 1
ATOM 1350 C C . VAL A 1 164 ? -10.236 -12.666 -24.369 1.00 89.00 164 VAL A C 1
ATOM 1352 O O . VAL A 1 164 ? -11.076 -12.942 -25.216 1.00 89.00 164 VAL A O 1
ATOM 1355 N N . ARG A 1 165 ? -10.503 -11.892 -23.306 1.00 88.25 165 ARG A N 1
ATOM 1356 C CA . ARG A 1 165 ? -11.841 -11.353 -23.000 1.00 88.25 165 ARG A CA 1
ATOM 1357 C C . ARG A 1 165 ? -12.420 -10.516 -24.133 1.00 88.25 165 ARG A C 1
ATOM 1359 O O . ARG A 1 165 ? -13.582 -10.685 -24.473 1.00 88.25 165 ARG A O 1
ATOM 1366 N N . ASN A 1 166 ? -11.619 -9.637 -24.731 1.00 88.50 166 ASN A N 1
ATOM 1367 C CA . ASN A 1 166 ? -12.074 -8.778 -25.824 1.00 88.50 166 ASN A CA 1
ATOM 1368 C C . ASN A 1 166 ? -12.474 -9.592 -27.061 1.00 88.50 166 ASN A C 1
ATOM 1370 O O . ASN A 1 166 ? -13.434 -9.252 -27.742 1.00 88.50 166 ASN A O 1
ATOM 1374 N N . LEU A 1 167 ? -11.747 -10.674 -27.342 1.00 88.31 167 LEU A N 1
ATOM 1375 C CA . LEU A 1 167 ? -12.002 -11.546 -28.488 1.00 88.31 167 LEU A CA 1
ATOM 1376 C C . LEU A 1 167 ? -13.103 -12.586 -28.232 1.00 88.31 167 LEU A C 1
ATOM 1378 O O . LEU A 1 167 ? -13.621 -13.146 -29.191 1.00 88.31 167 LEU A O 1
ATOM 1382 N N . THR A 1 168 ? -13.446 -12.866 -26.971 1.00 90.94 168 THR A N 1
ATOM 1383 C CA . THR A 1 168 ? -14.561 -13.751 -26.592 1.00 90.94 168 THR A CA 1
ATOM 1384 C C . THR A 1 168 ? -15.832 -12.991 -26.204 1.00 90.94 168 THR A C 1
ATOM 1386 O O . THR A 1 168 ? -16.855 -13.624 -25.947 1.00 90.94 168 THR A O 1
ATOM 1389 N N . ALA A 1 169 ? -15.799 -11.653 -26.179 1.00 87.75 169 ALA A N 1
ATOM 1390 C CA . ALA A 1 169 ? -16.910 -10.803 -25.744 1.00 87.75 169 ALA A CA 1
ATOM 1391 C C . ALA A 1 169 ? -18.186 -10.973 -26.586 1.00 87.75 169 ALA A C 1
ATOM 1393 O O . ALA A 1 169 ? -19.287 -10.806 -26.071 1.00 87.75 169 ALA A O 1
ATOM 1394 N N . ASP A 1 170 ? -18.048 -11.329 -27.864 1.00 82.12 170 ASP A N 1
ATOM 1395 C CA . ASP A 1 170 ? -19.171 -11.571 -28.774 1.00 82.12 170 ASP A CA 1
ATOM 1396 C C . ASP A 1 170 ? -19.793 -12.973 -28.627 1.00 82.12 170 ASP A C 1
ATOM 1398 O O . ASP A 1 170 ? -20.800 -13.271 -29.269 1.00 82.12 170 ASP A O 1
ATOM 1402 N N . GLY A 1 171 ? -19.190 -13.846 -27.808 1.00 85.75 171 GLY A N 1
ATOM 1403 C CA . GLY A 1 171 ? -19.608 -15.232 -27.590 1.00 85.75 171 GLY A CA 1
ATOM 1404 C C . GLY A 1 171 ? -19.449 -16.158 -28.803 1.00 85.75 171 GLY A C 1
ATOM 1405 O O . GLY A 1 171 ? -19.776 -17.341 -28.706 1.00 85.75 171 GLY A O 1
ATOM 1406 N N . LYS A 1 172 ? -18.943 -15.662 -29.941 1.00 86.62 172 LYS A N 1
ATOM 1407 C CA . LYS A 1 172 ? -18.888 -16.414 -31.207 1.00 86.62 172 LYS A CA 1
ATOM 1408 C C . LYS A 1 172 ? -17.703 -17.368 -31.265 1.00 86.62 172 LYS A C 1
ATOM 1410 O O . LYS A 1 172 ? -17.783 -18.424 -31.892 1.00 86.62 172 LYS A O 1
ATOM 1415 N N . ILE A 1 173 ? -16.592 -17.004 -30.625 1.00 89.56 173 ILE A N 1
ATOM 1416 C CA . ILE A 1 173 ? -15.341 -17.763 -30.680 1.00 89.56 173 ILE A CA 1
ATOM 1417 C C . ILE A 1 173 ? -15.059 -18.402 -29.321 1.00 89.56 173 ILE A C 1
ATOM 1419 O O . ILE A 1 173 ? -15.031 -17.741 -28.286 1.00 89.56 173 ILE A O 1
ATOM 1423 N N . LYS A 1 174 ? -14.795 -19.713 -29.323 1.00 92.44 174 LYS A N 1
ATOM 1424 C CA . LYS A 1 174 ? -14.403 -20.449 -28.115 1.00 92.44 174 LYS A CA 1
ATOM 1425 C C . LYS A 1 174 ? -13.055 -19.946 -27.587 1.00 92.44 174 LYS A C 1
ATOM 1427 O O . LYS A 1 174 ? -12.111 -19.770 -28.357 1.00 92.44 174 LYS A O 1
ATOM 1432 N N . ASP A 1 175 ? -12.938 -19.843 -26.266 1.00 88.81 175 ASP A N 1
ATOM 1433 C CA . ASP A 1 175 ? -11.729 -19.408 -25.548 1.00 88.81 175 ASP A CA 1
ATOM 1434 C C . ASP A 1 175 ? -10.447 -20.127 -26.020 1.00 88.81 175 ASP A C 1
ATOM 1436 O O . ASP A 1 175 ? -9.444 -19.487 -26.338 1.00 88.81 175 ASP A O 1
ATOM 1440 N N . LYS A 1 176 ? -10.510 -21.456 -26.188 1.00 91.06 176 LYS A N 1
ATOM 1441 C CA . LYS A 1 176 ? -9.389 -22.266 -26.696 1.00 91.06 176 LYS A CA 1
ATOM 1442 C C . LYS A 1 176 ? -8.894 -21.787 -28.068 1.00 91.06 176 LYS A C 1
ATOM 1444 O O . LYS A 1 176 ? -7.688 -21.730 -28.308 1.00 91.06 176 LYS A O 1
ATOM 1449 N N . THR A 1 177 ? -9.817 -21.434 -28.960 1.00 92.69 177 THR A N 1
ATOM 1450 C CA . THR A 1 177 ? -9.508 -20.944 -30.310 1.00 92.69 177 THR A CA 1
ATOM 1451 C C . THR A 1 177 ? -8.905 -19.543 -30.253 1.00 92.69 177 THR A C 1
ATOM 1453 O O . THR A 1 177 ? -7.909 -19.280 -30.926 1.00 92.69 177 THR A O 1
ATOM 1456 N N . VAL A 1 178 ? -9.444 -18.669 -29.399 1.00 92.94 178 VAL A N 1
ATOM 1457 C CA . VAL A 1 178 ? -8.909 -17.320 -29.165 1.00 92.94 178 VAL A CA 1
ATOM 1458 C C . VAL A 1 178 ? -7.480 -17.372 -28.625 1.00 92.94 178 VAL A C 1
ATOM 1460 O O . VAL A 1 178 ? -6.591 -16.728 -29.178 1.00 92.94 178 VAL A O 1
ATOM 1463 N N . ARG A 1 179 ? -7.216 -18.186 -27.598 1.00 92.44 179 ARG A N 1
ATOM 1464 C CA . ARG A 1 179 ? -5.870 -18.346 -27.025 1.00 92.44 179 ARG A CA 1
ATOM 1465 C C . ARG A 1 179 ? -4.876 -18.903 -28.042 1.00 92.44 179 ARG A C 1
ATOM 1467 O O . ARG A 1 179 ? -3.769 -18.386 -28.152 1.00 92.44 179 ARG A O 1
ATOM 1474 N N . SER A 1 180 ? -5.283 -19.895 -28.841 1.00 91.44 180 SER A N 1
ATOM 1475 C CA . SER A 1 180 ? -4.453 -20.417 -29.937 1.00 91.44 180 SER A CA 1
ATOM 1476 C C . SER A 1 180 ? -4.115 -19.339 -30.971 1.00 91.44 180 SER A C 1
ATOM 1478 O O . SER A 1 180 ? -2.969 -19.263 -31.411 1.00 91.44 180 SER A O 1
ATOM 1480 N N . LYS A 1 181 ? -5.074 -18.470 -31.315 1.00 92.00 181 LYS A N 1
ATOM 1481 C CA . LYS A 1 181 ? -4.842 -17.325 -32.202 1.00 92.00 181 LYS A CA 1
ATOM 1482 C C . LYS A 1 181 ? -3.829 -16.348 -31.604 1.00 92.00 181 LYS A C 1
ATOM 1484 O O . LYS A 1 181 ? -2.862 -16.011 -32.269 1.00 92.00 181 LYS A O 1
ATOM 1489 N N . ILE A 1 182 ? -3.980 -15.984 -30.330 1.00 92.88 182 ILE A N 1
ATOM 1490 C CA . ILE A 1 182 ? -3.033 -15.088 -29.649 1.00 92.88 182 ILE A CA 1
ATOM 1491 C C . ILE A 1 182 ? -1.617 -15.684 -29.641 1.00 92.88 182 ILE A C 1
ATOM 1493 O O . ILE A 1 182 ? -0.661 -14.962 -29.907 1.00 92.88 182 ILE A O 1
ATOM 1497 N N . TYR A 1 183 ? -1.458 -16.989 -29.395 1.00 92.06 183 TYR A N 1
ATOM 1498 C CA . TYR A 1 183 ? -0.140 -17.630 -29.466 1.00 92.06 183 TYR A CA 1
ATOM 1499 C C . TYR A 1 183 ? 0.467 -17.573 -30.868 1.00 92.06 183 TYR A C 1
ATOM 1501 O O . TYR A 1 183 ? 1.648 -17.253 -30.994 1.00 92.06 183 TYR A O 1
ATOM 1509 N N . LYS A 1 184 ? -0.333 -17.834 -31.909 1.00 90.62 184 LYS A N 1
ATOM 1510 C CA . LYS A 1 184 ? 0.105 -17.718 -33.307 1.00 90.62 184 LYS A CA 1
ATOM 1511 C C . LYS A 1 184 ? 0.537 -16.291 -33.646 1.00 90.62 184 LYS A C 1
ATOM 1513 O O . LYS A 1 184 ? 1.580 -16.124 -34.263 1.00 90.62 184 LYS A O 1
ATOM 1518 N N . ASP A 1 185 ? -0.201 -15.288 -33.175 1.00 91.25 185 ASP A N 1
ATOM 1519 C CA . ASP A 1 185 ? 0.124 -13.874 -33.390 1.00 91.25 185 ASP A CA 1
ATOM 1520 C C . ASP A 1 185 ? 1.407 -13.454 -32.648 1.00 91.25 185 ASP A C 1
ATOM 1522 O O . ASP A 1 185 ? 2.167 -12.624 -33.134 1.00 91.25 185 ASP A O 1
ATOM 1526 N N . MET A 1 186 ? 1.662 -14.010 -31.458 1.00 91.38 186 MET A N 1
ATOM 1527 C CA . MET A 1 186 ? 2.847 -13.688 -30.651 1.00 91.38 186 MET A CA 1
ATOM 1528 C C . MET A 1 186 ? 4.118 -14.395 -31.129 1.00 91.38 186 MET A C 1
ATOM 1530 O O . MET A 1 186 ? 5.222 -13.893 -30.915 1.00 91.38 186 MET A O 1
ATOM 1534 N N . LYS A 1 187 ? 3.976 -15.574 -31.738 1.00 86.56 187 LYS A N 1
ATOM 1535 C CA . LYS A 1 187 ? 5.085 -16.467 -32.081 1.00 86.56 187 LYS A CA 1
ATOM 1536 C C . LYS A 1 187 ? 6.204 -15.813 -32.912 1.00 86.56 187 LYS A C 1
ATOM 1538 O O . LYS A 1 187 ? 7.361 -16.027 -32.547 1.00 86.56 187 LYS A O 1
ATOM 1543 N N . PRO A 1 188 ? 5.930 -15.006 -33.956 1.00 89.81 188 PRO A N 1
ATOM 1544 C CA . PRO A 1 188 ? 6.979 -14.384 -34.770 1.00 89.81 188 PRO A CA 1
ATOM 1545 C C . PRO A 1 188 ? 7.926 -13.477 -33.973 1.00 89.81 188 PRO A C 1
ATOM 1547 O O . PRO A 1 188 ? 9.092 -13.340 -34.325 1.00 89.81 188 PRO A O 1
ATOM 1550 N N . PHE A 1 189 ? 7.450 -12.901 -32.866 1.00 88.81 189 PHE A N 1
ATOM 1551 C CA . PHE A 1 189 ? 8.236 -12.017 -32.002 1.00 88.81 189 PHE A CA 1
ATOM 1552 C C . PHE A 1 189 ? 9.099 -12.776 -30.984 1.00 88.81 189 PHE A C 1
ATOM 1554 O O . PHE A 1 189 ? 9.877 -12.168 -30.252 1.00 88.81 189 PHE A O 1
ATOM 1561 N N . LEU A 1 190 ? 8.960 -14.104 -30.909 1.00 87.25 190 LEU A N 1
ATOM 1562 C CA . LEU A 1 190 ? 9.628 -14.961 -29.931 1.00 87.25 190 LEU A CA 1
ATOM 1563 C C . LEU A 1 190 ? 10.334 -16.141 -30.630 1.00 87.25 190 LEU A C 1
ATOM 1565 O O . LEU A 1 190 ? 9.997 -17.299 -30.374 1.00 87.25 190 LEU A O 1
ATOM 1569 N N . PRO A 1 191 ? 11.334 -15.887 -31.496 1.00 81.88 191 PRO A N 1
ATOM 1570 C CA . PRO A 1 191 ? 11.963 -16.935 -32.308 1.00 81.88 191 PRO A CA 1
ATOM 1571 C C . PRO A 1 191 ? 12.641 -18.029 -31.466 1.00 81.88 191 PRO A C 1
ATOM 1573 O O . PRO A 1 191 ? 12.661 -19.192 -31.855 1.00 81.88 191 PRO A O 1
ATOM 1576 N N . ASN A 1 192 ? 13.120 -17.681 -30.268 1.00 86.25 192 ASN A N 1
ATOM 1577 C CA . ASN A 1 192 ? 13.872 -18.585 -29.391 1.00 86.25 192 ASN A CA 1
ATOM 1578 C C . ASN A 1 192 ? 12.992 -19.405 -28.427 1.00 86.25 192 ASN A C 1
ATOM 1580 O O . ASN A 1 192 ? 13.518 -20.101 -27.557 1.00 86.25 192 ASN A O 1
ATOM 1584 N N . ILE A 1 193 ? 11.659 -19.313 -28.520 1.00 85.06 193 ILE A N 1
ATOM 1585 C CA . ILE A 1 193 ? 10.738 -20.031 -27.630 1.00 85.06 193 ILE A CA 1
ATOM 1586 C C . ILE A 1 193 ? 9.931 -21.072 -28.406 1.00 85.06 193 ILE A C 1
ATOM 1588 O O . ILE A 1 193 ? 9.353 -20.780 -29.449 1.00 85.06 193 ILE A O 1
ATOM 1592 N N . THR A 1 194 ? 9.843 -22.301 -27.895 1.00 89.06 194 THR A N 1
ATOM 1593 C CA . THR A 1 194 ? 8.956 -23.330 -28.465 1.00 89.06 194 THR A CA 1
ATOM 1594 C C . THR A 1 194 ? 7.507 -23.089 -28.037 1.00 89.06 194 THR A C 1
ATOM 1596 O O . THR A 1 194 ? 7.264 -22.490 -26.989 1.00 89.06 194 THR A O 1
ATOM 1599 N N . ASP A 1 195 ? 6.530 -23.574 -28.808 1.00 81.62 195 ASP A N 1
ATOM 1600 C CA . ASP A 1 195 ? 5.102 -23.347 -28.508 1.00 81.62 195 ASP A CA 1
ATOM 1601 C C . ASP A 1 195 ? 4.691 -23.967 -27.170 1.00 81.62 195 ASP A C 1
ATOM 1603 O O . ASP A 1 195 ? 3.993 -23.350 -26.366 1.00 81.62 195 ASP A O 1
ATOM 1607 N N . VAL A 1 196 ? 5.214 -25.162 -26.884 1.00 84.12 196 VAL A N 1
ATOM 1608 C CA . VAL A 1 196 ? 5.013 -25.854 -25.606 1.00 84.12 196 VAL A CA 1
ATOM 1609 C C . VAL A 1 196 ? 5.591 -25.040 -24.443 1.00 84.12 196 VAL A C 1
ATOM 1611 O O . VAL A 1 196 ? 4.972 -24.942 -23.384 1.00 84.12 196 VAL A O 1
ATOM 1614 N N . ASN A 1 197 ? 6.760 -24.419 -24.626 1.00 85.25 197 ASN A N 1
ATOM 1615 C CA . ASN A 1 197 ? 7.379 -23.592 -23.589 1.00 85.25 197 ASN A CA 1
ATOM 1616 C C . ASN A 1 197 ? 6.673 -22.249 -23.412 1.00 85.25 197 ASN A C 1
ATOM 1618 O O . ASN A 1 197 ? 6.577 -21.772 -22.280 1.00 85.25 197 ASN A O 1
ATOM 1622 N N . LEU A 1 198 ? 6.166 -21.656 -24.496 1.00 85.31 198 LEU A N 1
ATOM 1623 C CA . LEU A 1 198 ? 5.342 -20.454 -24.442 1.00 85.31 198 LEU A CA 1
ATOM 1624 C C . LEU A 1 198 ? 4.088 -20.719 -23.615 1.00 85.31 198 LEU A C 1
ATOM 1626 O O . LEU A 1 198 ? 3.856 -20.010 -22.642 1.00 85.31 198 LEU A O 1
ATOM 1630 N N . HIS A 1 199 ? 3.367 -21.803 -23.913 1.00 86.31 199 HIS A N 1
ATOM 1631 C CA . HIS A 1 199 ? 2.175 -22.187 -23.163 1.00 86.31 199 HIS A CA 1
ATOM 1632 C C . HIS A 1 199 ? 2.468 -22.385 -21.668 1.00 86.31 199 HIS A C 1
ATOM 1634 O O . HIS A 1 199 ? 1.819 -21.767 -20.827 1.00 86.31 199 HIS A O 1
ATOM 1640 N N . LYS A 1 200 ? 3.520 -23.145 -21.329 1.00 88.75 200 LYS A N 1
ATOM 1641 C CA . LYS A 1 200 ? 3.953 -23.350 -19.934 1.00 88.75 200 LYS A CA 1
ATOM 1642 C C . LYS A 1 200 ? 4.322 -22.041 -19.228 1.00 88.75 200 LYS A C 1
ATOM 1644 O O . LYS A 1 200 ? 4.075 -21.892 -18.034 1.00 88.75 200 LYS A O 1
ATOM 1649 N N . LYS A 1 201 ? 4.950 -21.091 -19.928 1.00 87.56 201 LYS A N 1
ATOM 1650 C CA . LYS A 1 201 ? 5.298 -19.775 -19.366 1.00 87.56 201 LYS A CA 1
ATOM 1651 C C . LYS A 1 201 ? 4.057 -18.911 -19.148 1.00 87.56 201 LYS A C 1
ATOM 1653 O O . LYS A 1 201 ? 3.967 -18.266 -18.106 1.00 87.56 201 LYS A O 1
ATOM 1658 N N . THR A 1 202 ? 3.092 -18.947 -20.063 1.00 86.75 202 THR A N 1
ATOM 1659 C CA . THR A 1 202 ? 1.794 -18.279 -19.895 1.00 86.75 202 THR A CA 1
ATOM 1660 C C . THR A 1 202 ? 1.017 -18.838 -18.718 1.00 86.75 202 THR A C 1
ATOM 1662 O O . THR A 1 202 ? 0.569 -18.068 -17.874 1.00 86.75 202 THR A O 1
ATOM 1665 N N . GLU A 1 203 ? 0.946 -20.160 -18.596 1.00 87.31 203 GLU A N 1
ATOM 1666 C CA . GLU A 1 203 ? 0.276 -20.829 -17.482 1.00 87.31 203 GLU A CA 1
ATOM 1667 C C . GLU A 1 203 ? 0.933 -20.480 -16.136 1.00 87.31 203 GLU A C 1
ATOM 1669 O O . GLU A 1 203 ? 0.257 -20.135 -15.165 1.00 87.31 203 GLU A O 1
ATOM 1674 N N . LYS A 1 204 ? 2.272 -20.465 -16.077 1.00 86.81 204 LYS A N 1
ATOM 1675 C CA . LYS A 1 204 ? 3.010 -20.006 -14.889 1.00 86.81 204 LYS A CA 1
ATOM 1676 C C . LYS A 1 204 ? 2.697 -18.551 -14.534 1.00 86.81 204 LYS A C 1
ATOM 1678 O O . LYS A 1 204 ? 2.479 -18.256 -13.360 1.00 86.81 204 LYS A O 1
ATOM 1683 N N . ALA A 1 205 ? 2.652 -17.656 -15.519 1.00 82.00 205 ALA A N 1
ATOM 1684 C CA . ALA A 1 205 ? 2.329 -16.248 -15.303 1.00 82.00 205 ALA A CA 1
ATOM 1685 C C . ALA A 1 205 ? 0.882 -16.058 -14.805 1.00 82.00 205 ALA A C 1
ATOM 1687 O O . ALA A 1 205 ? 0.644 -15.298 -13.866 1.00 82.00 205 ALA A O 1
ATOM 1688 N N . GLN A 1 206 ? -0.074 -16.807 -15.361 1.00 83.50 206 GLN A N 1
ATOM 1689 C CA . GLN A 1 206 ? -1.471 -16.822 -14.913 1.00 83.50 206 GLN A CA 1
ATOM 1690 C C . GLN A 1 206 ? -1.607 -17.343 -13.475 1.00 83.50 206 GLN A C 1
ATOM 1692 O O . GLN A 1 206 ? -2.309 -16.738 -12.663 1.00 83.50 206 GLN A O 1
ATOM 1697 N N . ASN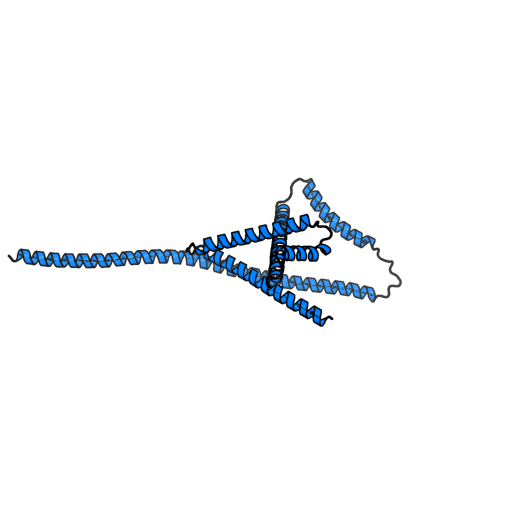 A 1 207 ? -0.898 -18.418 -13.124 1.00 82.38 207 ASN A N 1
ATOM 1698 C CA . ASN A 1 207 ? -0.881 -18.957 -11.763 1.00 82.38 207 ASN A CA 1
ATOM 1699 C C . ASN A 1 207 ? -0.272 -17.967 -10.762 1.00 82.38 207 ASN A C 1
ATOM 1701 O O . ASN A 1 207 ? -0.826 -17.770 -9.679 1.00 82.38 207 ASN A O 1
ATOM 1705 N N . LEU A 1 208 ? 0.821 -17.296 -11.139 1.00 75.88 208 LEU A N 1
ATOM 1706 C CA . LEU A 1 208 ? 1.456 -16.249 -10.338 1.00 75.88 208 LEU A CA 1
ATOM 1707 C C . LEU A 1 208 ? 0.504 -15.071 -10.094 1.00 75.88 208 LEU A C 1
ATOM 1709 O O . LEU A 1 208 ? 0.375 -14.604 -8.962 1.00 75.88 208 LEU A O 1
ATOM 1713 N N . SER A 1 209 ? -0.182 -14.614 -11.140 1.00 68.81 209 SER A N 1
ATOM 1714 C CA . SER A 1 209 ? -1.175 -13.542 -11.066 1.00 68.81 209 SER A CA 1
ATOM 1715 C C . SER A 1 209 ? -2.361 -13.944 -10.181 1.00 68.81 209 SER A C 1
ATOM 1717 O O . SER A 1 209 ? -2.694 -13.250 -9.220 1.00 68.81 209 SER A O 1
ATOM 1719 N N . SER A 1 210 ? -2.926 -15.136 -10.400 1.00 75.56 210 SER A N 1
ATOM 1720 C CA . SER A 1 210 ? -4.012 -15.706 -9.588 1.00 75.56 210 SER A CA 1
ATOM 1721 C C . SER A 1 210 ? -3.642 -15.816 -8.107 1.00 75.56 210 SER A C 1
ATOM 1723 O O . SER A 1 210 ? -4.445 -15.472 -7.235 1.00 75.56 210 SER A O 1
ATOM 1725 N N . LEU A 1 211 ? -2.418 -16.255 -7.800 1.00 73.12 211 LEU A N 1
ATOM 1726 C CA . LEU A 1 211 ? -1.923 -16.356 -6.430 1.00 73.12 211 LEU A CA 1
ATOM 1727 C C . LEU A 1 211 ? -1.788 -14.978 -5.772 1.00 73.12 211 LEU A C 1
ATOM 1729 O O . LEU A 1 211 ? -2.239 -14.808 -4.636 1.00 73.12 211 LEU A O 1
ATOM 1733 N N . HIS A 1 212 ? -1.237 -13.989 -6.482 1.00 64.31 212 HIS A N 1
ATOM 1734 C CA . HIS A 1 212 ? -1.159 -12.610 -5.997 1.00 64.31 212 HIS A CA 1
ATOM 1735 C C . HIS A 1 212 ? -2.552 -12.032 -5.723 1.00 64.31 212 HIS A C 1
ATOM 1737 O O . HIS A 1 212 ? -2.797 -11.543 -4.620 1.00 64.31 212 HIS A O 1
ATOM 1743 N N . PHE A 1 213 ? -3.507 -12.193 -6.644 1.00 63.03 213 PHE A N 1
ATOM 1744 C CA . PHE A 1 213 ? -4.892 -11.758 -6.441 1.00 63.03 213 PHE A CA 1
ATOM 1745 C C . PHE A 1 213 ? -5.569 -12.455 -5.254 1.00 63.03 213 PHE A C 1
ATOM 1747 O O . PHE A 1 213 ? -6.259 -11.805 -4.466 1.00 63.03 213 PHE A O 1
ATOM 1754 N N . LYS A 1 214 ? -5.365 -13.767 -5.072 1.00 71.12 214 LYS A N 1
ATOM 1755 C CA . LYS A 1 214 ? -5.877 -14.512 -3.906 1.00 71.12 214 LYS A CA 1
ATOM 1756 C C . LYS A 1 214 ? -5.266 -14.006 -2.598 1.00 71.12 214 LYS A C 1
ATOM 1758 O O . LYS A 1 214 ? -5.992 -13.867 -1.614 1.00 71.12 214 LYS A O 1
ATOM 1763 N N . LYS A 1 215 ? -3.963 -13.703 -2.585 1.00 70.25 215 LYS A N 1
ATOM 1764 C CA . LYS A 1 215 ? -3.253 -13.165 -1.415 1.00 70.25 215 LYS A CA 1
ATOM 1765 C C . LYS A 1 215 ? -3.762 -11.766 -1.061 1.00 70.25 215 LYS A C 1
ATOM 1767 O O . LYS A 1 215 ? -4.125 -11.547 0.091 1.00 70.25 215 LYS A O 1
ATOM 1772 N N . ILE A 1 216 ? -3.913 -10.882 -2.049 1.00 62.88 216 ILE A N 1
ATOM 1773 C CA . ILE A 1 216 ? -4.516 -9.546 -1.896 1.00 62.88 216 ILE A CA 1
ATOM 1774 C C . ILE A 1 216 ? -5.950 -9.654 -1.362 1.00 62.88 216 ILE A C 1
ATOM 1776 O O . ILE A 1 216 ? -6.298 -9.002 -0.381 1.00 62.88 216 ILE A O 1
ATOM 1780 N N . ARG A 1 217 ? -6.776 -10.538 -1.937 1.00 56.22 217 ARG A N 1
ATOM 1781 C CA . ARG A 1 217 ? -8.160 -10.769 -1.490 1.00 56.22 217 ARG A CA 1
ATOM 1782 C C . ARG A 1 217 ? -8.230 -11.288 -0.054 1.00 56.22 217 ARG A C 1
ATOM 1784 O O . ARG A 1 217 ? -9.104 -10.862 0.696 1.00 56.22 217 ARG A O 1
ATOM 1791 N N . LYS A 1 218 ? -7.341 -12.211 0.332 1.00 67.81 218 LYS A N 1
ATOM 1792 C CA . LYS A 1 218 ? -7.267 -12.731 1.705 1.00 67.81 218 LYS A CA 1
ATOM 1793 C C . LYS A 1 218 ? -6.901 -11.606 2.669 1.00 67.81 218 LYS A C 1
ATOM 1795 O O . LYS A 1 218 ? -7.640 -11.403 3.618 1.00 67.81 218 LYS A O 1
ATOM 1800 N N . ILE A 1 219 ? -5.857 -10.832 2.362 1.00 56.19 219 ILE A N 1
ATOM 1801 C CA . ILE A 1 219 ? -5.425 -9.664 3.147 1.00 56.19 219 ILE A CA 1
ATOM 1802 C C . ILE A 1 219 ? -6.567 -8.646 3.292 1.00 56.19 219 ILE A C 1
ATOM 1804 O O . ILE A 1 219 ? -6.862 -8.219 4.403 1.00 56.19 219 ILE A O 1
ATOM 1808 N N . GLY A 1 220 ? -7.278 -8.327 2.208 1.00 53.88 220 GLY A N 1
ATOM 1809 C CA . GLY A 1 220 ? -8.434 -7.428 2.246 1.00 53.88 220 GLY A CA 1
ATOM 1810 C C . GLY A 1 220 ? -9.571 -7.930 3.145 1.00 53.88 220 GLY A C 1
ATOM 1811 O O . GLY A 1 220 ? -10.144 -7.145 3.894 1.00 53.88 220 GLY A O 1
ATOM 1812 N N . LYS A 1 221 ? -9.864 -9.240 3.138 1.00 60.50 221 LYS A N 1
ATOM 1813 C CA . LYS A 1 221 ? -10.879 -9.846 4.020 1.00 60.50 221 LYS A CA 1
ATOM 1814 C C . LYS A 1 221 ? -10.470 -9.824 5.495 1.00 60.50 221 LYS A C 1
ATOM 1816 O O . LYS A 1 221 ? -11.300 -9.475 6.328 1.00 60.50 221 LYS A O 1
ATOM 1821 N N . THR A 1 222 ? -9.213 -10.141 5.819 1.00 54.78 222 THR A N 1
ATOM 1822 C CA . THR A 1 222 ? -8.716 -10.093 7.208 1.00 54.78 222 THR A CA 1
ATOM 1823 C C . THR A 1 222 ? -8.727 -8.670 7.773 1.00 54.78 222 THR A C 1
ATOM 1825 O O . THR A 1 222 ? -8.926 -8.483 8.964 1.00 54.78 222 THR A O 1
ATOM 1828 N N . ILE A 1 223 ? -8.547 -7.657 6.922 1.00 49.06 223 ILE A N 1
ATOM 1829 C CA . ILE A 1 223 ? -8.544 -6.241 7.321 1.00 49.06 223 ILE A CA 1
ATOM 1830 C C . ILE A 1 223 ? -9.968 -5.677 7.478 1.00 49.06 223 ILE A C 1
ATOM 1832 O O . ILE A 1 223 ? -10.173 -4.760 8.268 1.00 49.06 223 ILE A O 1
ATOM 1836 N N . ASN A 1 224 ? -10.959 -6.210 6.753 1.00 46.59 224 ASN A N 1
ATOM 1837 C CA . ASN A 1 224 ? -12.356 -5.766 6.862 1.00 46.59 224 ASN A CA 1
ATOM 1838 C C . ASN A 1 224 ? -13.112 -6.428 8.028 1.00 46.59 224 ASN A C 1
ATOM 1840 O O . ASN A 1 224 ? -14.073 -5.853 8.527 1.00 46.59 224 ASN A O 1
ATOM 1844 N N . GLY A 1 225 ? -12.686 -7.621 8.459 1.00 50.84 225 GLY A N 1
ATOM 1845 C CA . GLY A 1 225 ? -13.270 -8.333 9.603 1.00 50.84 225 GLY A CA 1
ATOM 1846 C C . GLY A 1 225 ? -12.780 -7.852 10.973 1.00 50.84 225 GLY A C 1
ATOM 1847 O O . GLY A 1 225 ? -13.424 -8.136 11.978 1.00 50.84 225 GLY A O 1
ATOM 1848 N N . ASN A 1 226 ? -11.677 -7.100 11.025 1.00 47.91 226 ASN A N 1
ATOM 1849 C CA . ASN A 1 226 ? -11.053 -6.681 12.275 1.00 47.91 226 ASN A CA 1
ATOM 1850 C C . ASN A 1 226 ? -11.276 -5.172 12.475 1.00 47.91 226 ASN A C 1
ATOM 1852 O O . ASN A 1 226 ? -10.520 -4.350 11.957 1.00 47.91 226 ASN A O 1
ATOM 1856 N N . GLN A 1 227 ? -12.318 -4.790 13.220 1.00 55.69 227 GLN A N 1
ATOM 1857 C CA . GLN A 1 227 ? -12.412 -3.437 13.776 1.00 55.69 227 GLN A CA 1
ATOM 1858 C C . GLN A 1 227 ? -11.391 -3.292 14.913 1.00 55.69 227 GLN A C 1
ATOM 1860 O O . GLN A 1 227 ? -11.720 -3.600 16.048 1.00 55.69 227 GLN A O 1
ATOM 1865 N N . THR A 1 228 ? -10.169 -2.830 14.637 1.00 43.28 228 THR A N 1
ATOM 1866 C CA . THR A 1 228 ? -9.297 -2.227 15.663 1.00 43.28 228 THR A CA 1
ATOM 1867 C C . THR A 1 228 ? -8.349 -1.190 15.053 1.00 43.28 228 THR A C 1
ATOM 1869 O O . THR A 1 228 ? -7.742 -1.384 13.996 1.00 43.28 228 THR A O 1
ATOM 1872 N N . ASN A 1 229 ? -8.220 -0.068 15.759 1.00 48.09 229 ASN A N 1
ATOM 1873 C CA . ASN A 1 229 ? -7.544 1.177 15.378 1.00 48.09 229 ASN A CA 1
ATOM 1874 C C . ASN A 1 229 ? -6.021 1.057 15.134 1.00 48.09 229 ASN A C 1
ATOM 1876 O O . ASN A 1 229 ? -5.384 2.020 14.720 1.00 48.09 229 ASN A O 1
ATOM 1880 N N . ALA A 1 230 ? -5.429 -0.135 15.275 1.00 43.75 230 ALA A N 1
ATOM 1881 C CA . ALA A 1 230 ? -4.006 -0.390 15.026 1.00 43.75 230 ALA A CA 1
ATOM 1882 C C . ALA A 1 230 ? -3.635 -0.532 13.531 1.00 43.75 230 ALA A C 1
ATOM 1884 O O . ALA A 1 230 ? -2.457 -0.526 13.177 1.00 43.75 230 ALA A O 1
ATOM 1885 N N . PHE A 1 231 ? -4.621 -0.661 12.633 1.00 42.34 231 PHE A N 1
ATOM 1886 C CA . PHE A 1 231 ? -4.392 -0.944 11.207 1.00 42.34 231 PHE A CA 1
ATOM 1887 C C . PHE A 1 231 ? -4.573 0.258 10.272 1.00 42.34 231 PHE A C 1
ATOM 1889 O O . PHE A 1 231 ? -4.415 0.107 9.059 1.00 42.34 231 PHE A O 1
ATOM 1896 N N . ILE A 1 232 ? -4.853 1.454 10.803 1.00 46.91 232 ILE A N 1
ATOM 1897 C CA . ILE A 1 232 ? -4.945 2.702 10.023 1.00 46.91 232 ILE A CA 1
ATOM 1898 C C . ILE A 1 232 ? -3.678 2.942 9.172 1.00 46.91 232 ILE A C 1
ATOM 1900 O O . ILE A 1 232 ? -3.834 3.239 7.987 1.00 46.91 232 ILE A O 1
ATOM 1904 N N . PRO A 1 233 ? -2.439 2.701 9.661 1.00 46.28 233 PRO A N 1
ATOM 1905 C CA . PRO A 1 233 ? -1.231 2.877 8.848 1.00 46.28 233 PRO A CA 1
ATOM 1906 C C . PRO A 1 233 ? -1.130 1.872 7.694 1.00 46.28 233 PRO A C 1
ATOM 1908 O O . PRO A 1 233 ? -0.612 2.203 6.629 1.00 46.28 233 PRO A O 1
ATOM 1911 N N . LEU A 1 234 ? -1.641 0.645 7.871 1.00 40.75 234 LEU A N 1
ATOM 1912 C CA . LEU A 1 234 ? -1.662 -0.372 6.816 1.00 40.75 234 LEU A CA 1
ATOM 1913 C C . LEU A 1 234 ? -2.806 -0.144 5.823 1.00 40.75 234 LEU A C 1
ATOM 1915 O O . LEU A 1 234 ? -2.596 -0.300 4.624 1.00 40.75 234 LEU A O 1
ATOM 1919 N N . LYS A 1 235 ? -3.987 0.285 6.289 1.00 44.34 235 LYS A N 1
ATOM 1920 C CA . LYS A 1 235 ? -5.087 0.756 5.430 1.00 44.34 235 LYS A CA 1
ATOM 1921 C C . LYS A 1 235 ? -4.657 1.965 4.599 1.00 44.34 235 LYS A C 1
ATOM 1923 O O . LYS A 1 235 ? -4.976 2.011 3.413 1.00 44.34 235 LYS A O 1
ATOM 1928 N N . ALA A 1 236 ? -3.897 2.891 5.184 1.00 48.25 236 ALA A N 1
ATOM 1929 C CA . ALA A 1 236 ? -3.304 4.027 4.486 1.00 48.25 236 ALA A CA 1
ATOM 1930 C C . ALA A 1 236 ? -2.227 3.571 3.491 1.00 48.25 236 ALA A C 1
ATOM 1932 O O . ALA A 1 236 ? -2.316 3.930 2.325 1.00 48.25 236 ALA A O 1
ATOM 1933 N N . LYS A 1 237 ? -1.281 2.702 3.881 1.00 45.19 237 LYS A N 1
ATOM 1934 C CA . LYS A 1 237 ? -0.271 2.136 2.960 1.00 45.19 237 LYS A CA 1
ATOM 1935 C C . LYS A 1 237 ? -0.890 1.373 1.789 1.00 45.19 237 LYS A C 1
ATOM 1937 O O . LYS A 1 237 ? -0.411 1.505 0.671 1.00 45.19 237 LYS A O 1
ATOM 1942 N N . ILE A 1 238 ? -1.950 0.601 2.022 1.00 46.59 238 ILE A N 1
ATOM 1943 C CA . ILE A 1 238 ? -2.656 -0.146 0.972 1.00 46.59 238 ILE A CA 1
ATOM 1944 C C . ILE A 1 238 ? -3.501 0.792 0.105 1.00 46.59 238 ILE A C 1
ATOM 1946 O O . ILE A 1 238 ? -3.520 0.616 -1.106 1.00 46.59 238 ILE A O 1
ATOM 1950 N N . SER A 1 239 ? -4.142 1.814 0.679 1.00 47.44 239 SER A N 1
ATOM 1951 C CA . SER A 1 239 ? -4.839 2.844 -0.109 1.00 47.44 239 SER A CA 1
ATOM 1952 C C . SER A 1 239 ? -3.863 3.653 -0.957 1.00 47.44 239 SER A C 1
ATOM 1954 O O . SER A 1 239 ? -4.165 3.940 -2.105 1.00 47.44 239 SER A O 1
ATOM 1956 N N . ILE A 1 240 ? -2.673 3.957 -0.432 1.00 48.09 240 ILE A N 1
ATOM 1957 C CA . ILE A 1 240 ? -1.582 4.606 -1.164 1.00 48.09 240 ILE A CA 1
ATOM 1958 C C . ILE A 1 240 ? -1.057 3.678 -2.263 1.00 48.09 240 ILE A C 1
ATOM 1960 O O . ILE A 1 240 ? -0.897 4.130 -3.385 1.00 48.09 240 ILE A O 1
ATOM 1964 N N . LEU A 1 241 ? -0.854 2.384 -2.000 1.00 57.19 241 LEU A N 1
ATOM 1965 C CA . LEU A 1 241 ? -0.437 1.416 -3.023 1.00 57.19 241 LEU A CA 1
ATOM 1966 C C . LEU A 1 241 ? -1.492 1.245 -4.123 1.00 57.19 241 LEU A C 1
ATOM 1968 O O . LEU A 1 241 ? -1.140 1.298 -5.293 1.00 57.19 241 LEU A O 1
ATOM 1972 N N . LEU A 1 242 ? -2.776 1.130 -3.774 1.00 54.00 242 LEU A N 1
ATOM 1973 C CA . LEU A 1 242 ? -3.884 1.081 -4.736 1.00 54.00 242 LEU A CA 1
ATOM 1974 C C . LEU A 1 242 ? -4.032 2.398 -5.507 1.00 54.00 242 LEU A C 1
ATOM 1976 O O . LEU A 1 242 ? -4.345 2.386 -6.694 1.00 54.00 242 LEU A O 1
ATOM 1980 N N . TYR A 1 243 ? -3.794 3.539 -4.857 1.00 55.53 243 TYR A N 1
ATOM 1981 C CA . TYR A 1 243 ? -3.781 4.851 -5.500 1.00 55.53 243 TYR A CA 1
ATOM 1982 C C . TYR A 1 243 ? -2.600 4.986 -6.464 1.00 55.53 243 TYR A C 1
ATOM 1984 O O . TYR A 1 243 ? -2.791 5.458 -7.578 1.00 55.53 243 TYR A O 1
ATOM 1992 N N . ILE A 1 244 ? -1.410 4.513 -6.082 1.00 52.88 244 ILE A N 1
ATOM 1993 C CA . ILE A 1 244 ? -0.217 4.472 -6.934 1.00 52.88 244 ILE A CA 1
ATOM 1994 C C . ILE A 1 244 ? -0.442 3.521 -8.113 1.00 52.88 244 ILE A C 1
ATOM 1996 O O . ILE A 1 244 ? -0.172 3.910 -9.242 1.00 52.88 244 ILE A O 1
ATOM 2000 N N . GLU A 1 245 ? -0.991 2.323 -7.899 1.00 59.59 245 GLU A N 1
ATOM 2001 C CA . GLU A 1 245 ? -1.339 1.391 -8.980 1.00 59.59 245 GLU A CA 1
ATOM 2002 C C . GLU A 1 245 ? -2.348 2.017 -9.953 1.00 59.59 245 GLU A C 1
ATOM 2004 O O . GLU A 1 245 ? -2.150 1.976 -11.165 1.00 59.59 245 GLU A O 1
ATOM 2009 N N . ASN A 1 246 ? -3.389 2.680 -9.443 1.00 52.94 246 ASN A N 1
ATOM 2010 C CA . ASN A 1 246 ? -4.392 3.356 -10.268 1.00 52.94 246 ASN A CA 1
ATOM 2011 C C . ASN A 1 246 ? -3.805 4.580 -11.004 1.00 52.94 246 ASN A C 1
ATOM 2013 O O . ASN A 1 246 ? -4.124 4.825 -12.167 1.00 52.94 246 ASN A O 1
ATOM 2017 N N . LEU A 1 247 ? -2.899 5.326 -10.367 1.00 56.47 247 LEU A N 1
ATOM 2018 C CA . LEU A 1 247 ? -2.203 6.466 -10.964 1.00 56.47 247 LEU A CA 1
ATOM 2019 C C . LEU A 1 247 ? -1.236 6.018 -12.067 1.00 56.47 247 LEU A C 1
ATOM 2021 O O . LEU A 1 247 ? -1.223 6.617 -13.138 1.00 56.47 247 LEU A O 1
ATOM 2025 N N . VAL A 1 248 ? -0.483 4.937 -11.849 1.00 67.19 248 VAL A N 1
ATOM 2026 C CA . VAL A 1 248 ? 0.411 4.340 -12.853 1.00 67.19 248 VAL A CA 1
ATOM 2027 C C . VAL A 1 248 ? -0.393 3.844 -14.052 1.00 67.19 248 VAL A C 1
ATOM 2029 O O . VAL A 1 248 ? -0.034 4.154 -15.185 1.00 67.19 248 VAL A O 1
ATOM 2032 N N . VAL A 1 249 ? -1.519 3.158 -13.832 1.00 62.97 249 VAL A N 1
ATOM 2033 C CA . VAL A 1 249 ? -2.412 2.724 -14.920 1.00 62.97 249 VAL A CA 1
ATOM 2034 C C . VAL A 1 249 ? -2.954 3.92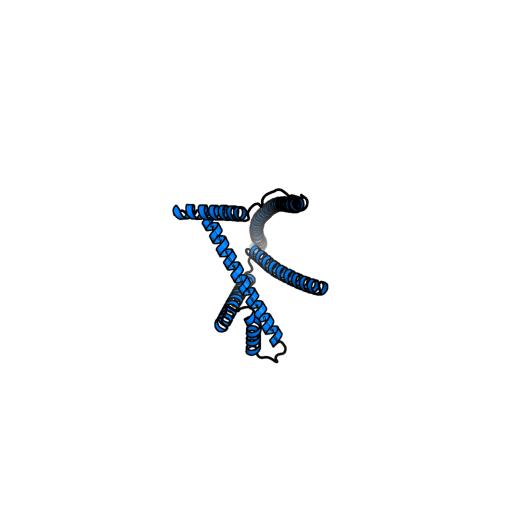4 -15.708 1.00 62.97 249 VAL A C 1
ATOM 2036 O O . VAL A 1 249 ? -2.920 3.909 -16.937 1.00 62.97 249 VAL A O 1
ATOM 2039 N N . LYS A 1 250 ? -3.380 5.003 -15.038 1.00 59.69 250 LYS A N 1
ATOM 2040 C CA . LYS A 1 250 ? -3.828 6.237 -15.710 1.00 59.69 250 LYS A CA 1
ATOM 2041 C C . LYS A 1 250 ? -2.713 6.914 -16.511 1.00 59.69 250 LYS A C 1
ATOM 2043 O O . LYS A 1 250 ? -2.954 7.326 -17.642 1.00 59.69 250 LYS A O 1
ATOM 2048 N N . ILE A 1 251 ? -1.497 6.991 -15.968 1.00 56.22 251 ILE A N 1
ATOM 2049 C CA . ILE A 1 251 ? -0.327 7.550 -16.664 1.00 56.22 251 ILE A CA 1
ATOM 2050 C C . ILE A 1 251 ? 0.017 6.714 -17.902 1.00 56.22 251 ILE A C 1
ATOM 2052 O O . ILE A 1 251 ? 0.282 7.279 -18.960 1.00 56.22 251 ILE A O 1
ATOM 2056 N N . LEU A 1 252 ? -0.038 5.382 -17.808 1.00 64.81 252 LEU A N 1
ATOM 2057 C CA . LEU A 1 252 ? 0.215 4.487 -18.940 1.00 64.81 252 LEU A CA 1
ATOM 2058 C C . LEU A 1 252 ? -0.840 4.637 -20.046 1.00 64.81 252 LEU A C 1
ATOM 2060 O O . LEU A 1 252 ? -0.487 4.646 -21.224 1.00 64.81 252 LEU A O 1
ATOM 2064 N N . ILE A 1 253 ? -2.114 4.821 -19.686 1.00 65.94 253 ILE A N 1
ATOM 2065 C CA . ILE A 1 253 ? -3.190 5.102 -20.650 1.00 65.94 253 ILE A CA 1
ATOM 2066 C C . ILE A 1 253 ? -2.952 6.445 -21.356 1.00 65.94 253 ILE A C 1
ATOM 2068 O O . ILE A 1 253 ? -3.046 6.514 -22.581 1.00 65.94 253 ILE A O 1
ATOM 2072 N N . ILE A 1 254 ? -2.592 7.497 -20.615 1.00 65.25 254 ILE A N 1
ATOM 2073 C CA . ILE A 1 254 ? -2.298 8.824 -21.182 1.00 65.25 254 ILE A CA 1
ATOM 2074 C C . ILE A 1 254 ? -1.076 8.765 -22.111 1.00 65.25 254 ILE A C 1
ATOM 2076 O O . ILE A 1 254 ? -1.135 9.270 -23.230 1.00 65.25 254 ILE A O 1
ATOM 2080 N N . MET A 1 255 ? 0.001 8.091 -21.698 1.00 68.31 255 MET A N 1
ATOM 2081 C CA . MET A 1 255 ? 1.194 7.870 -22.526 1.00 68.31 255 MET A CA 1
ATOM 2082 C C . MET A 1 255 ? 0.853 7.128 -23.825 1.00 68.31 255 MET A C 1
ATOM 2084 O O . MET A 1 255 ? 1.302 7.526 -24.895 1.00 68.31 255 MET A O 1
ATOM 2088 N N . ALA A 1 256 ? 0.010 6.093 -23.762 1.00 69.19 256 ALA A N 1
ATOM 2089 C CA . ALA A 1 256 ? -0.423 5.353 -24.945 1.00 69.19 256 ALA A CA 1
ATOM 2090 C C . ALA A 1 256 ? -1.265 6.208 -25.913 1.00 69.19 256 ALA A C 1
ATOM 2092 O O . ALA A 1 256 ? -1.145 6.049 -27.128 1.00 69.19 256 ALA A O 1
ATOM 2093 N N . ILE A 1 257 ? -2.095 7.122 -25.397 1.00 73.69 257 ILE A N 1
ATOM 2094 C CA . ILE A 1 257 ? -2.864 8.076 -26.213 1.00 73.69 257 ILE A CA 1
ATOM 2095 C C . ILE A 1 257 ? -1.927 9.091 -26.879 1.00 73.69 257 ILE A C 1
ATOM 2097 O O . ILE A 1 257 ? -2.038 9.315 -28.083 1.00 73.69 257 ILE A O 1
ATOM 2101 N N . LEU A 1 258 ? -0.971 9.650 -26.132 1.00 69.56 258 LEU A N 1
ATOM 2102 C CA . LEU A 1 258 ? 0.003 10.617 -26.650 1.00 69.56 258 LEU A CA 1
ATOM 2103 C C . LEU A 1 258 ? 0.897 10.012 -27.734 1.00 69.56 258 LEU A C 1
ATOM 2105 O O . LEU A 1 258 ? 1.089 10.633 -28.774 1.00 69.56 258 LEU A O 1
ATOM 2109 N N . ILE A 1 259 ? 1.380 8.782 -27.539 1.00 76.94 259 ILE A N 1
ATOM 2110 C CA . ILE A 1 259 ? 2.160 8.057 -28.553 1.00 76.94 259 ILE A CA 1
ATOM 2111 C C . ILE A 1 259 ? 1.322 7.847 -29.819 1.00 76.94 259 ILE A C 1
ATOM 2113 O O . ILE A 1 259 ? 1.811 8.060 -30.925 1.00 76.94 259 ILE A O 1
ATOM 2117 N N . ARG A 1 260 ? 0.043 7.477 -29.676 1.00 76.94 260 ARG A N 1
ATOM 2118 C CA . ARG A 1 260 ? -0.857 7.270 -30.819 1.00 76.94 260 ARG A CA 1
ATOM 2119 C C . ARG A 1 260 ? -1.122 8.569 -31.588 1.00 76.94 260 ARG A C 1
ATOM 2121 O O . ARG A 1 260 ? -1.129 8.542 -32.811 1.00 76.94 260 ARG A O 1
ATOM 2128 N N . HIS A 1 261 ? -1.297 9.691 -30.889 1.00 72.19 261 HIS A N 1
ATOM 2129 C CA . HIS A 1 261 ? -1.427 11.015 -31.507 1.00 72.19 261 HIS A CA 1
ATOM 2130 C C . HIS A 1 261 ? -0.138 11.464 -32.200 1.00 72.19 261 HIS A C 1
ATOM 2132 O O . HIS A 1 261 ? -0.192 11.960 -33.318 1.00 72.19 261 HIS A O 1
ATOM 2138 N N . TYR A 1 262 ? 1.015 11.258 -31.564 1.00 71.50 262 TYR A N 1
ATOM 2139 C CA . TYR A 1 262 ? 2.315 11.636 -32.112 1.00 71.50 262 TYR A CA 1
ATOM 2140 C C . TYR A 1 262 ? 2.636 10.873 -33.404 1.00 71.50 262 TYR A C 1
ATOM 2142 O O . TYR A 1 262 ? 3.038 11.476 -34.392 1.00 71.50 262 TYR A O 1
ATOM 2150 N N . VAL A 1 263 ? 2.372 9.563 -33.437 1.00 73.81 263 VAL A N 1
ATOM 2151 C CA . VAL A 1 263 ? 2.542 8.735 -34.644 1.00 73.81 263 VAL A CA 1
ATOM 2152 C C . VAL A 1 263 ? 1.604 9.177 -35.773 1.00 73.81 263 VAL A C 1
ATOM 2154 O O . VAL A 1 263 ? 2.006 9.173 -36.930 1.00 73.81 263 VAL A O 1
ATOM 2157 N N . HIS A 1 264 ? 0.381 9.599 -35.445 1.00 64.81 264 HIS A N 1
ATOM 2158 C CA . HIS A 1 264 ? -0.604 10.054 -36.430 1.00 64.81 264 HIS A CA 1
ATOM 2159 C C . HIS A 1 264 ? -0.317 11.464 -36.983 1.00 64.81 264 HIS A C 1
ATOM 2161 O O . HIS A 1 264 ? -0.831 11.811 -38.039 1.00 64.81 264 HIS A O 1
ATOM 2167 N N . TYR A 1 265 ? 0.471 12.275 -36.272 1.00 61.81 265 TYR A N 1
ATOM 2168 C CA . TYR A 1 265 ? 0.915 13.603 -36.718 1.00 61.81 265 TYR A CA 1
ATOM 2169 C C . TYR A 1 265 ? 2.271 13.580 -37.439 1.00 61.81 265 TYR A C 1
ATOM 2171 O O . TYR A 1 265 ? 2.626 14.550 -38.101 1.00 61.81 265 TYR A O 1
ATOM 2179 N N . ALA A 1 266 ? 3.042 12.504 -37.269 1.00 56.44 266 ALA A N 1
ATOM 2180 C CA . ALA A 1 266 ? 4.338 12.294 -37.911 1.00 56.44 266 ALA A CA 1
ATOM 2181 C C . ALA A 1 266 ? 4.254 11.456 -39.208 1.00 56.44 266 ALA A C 1
ATOM 2183 O O . ALA A 1 266 ? 5.292 11.179 -39.807 1.00 56.44 266 ALA A O 1
ATOM 2184 N N . SER A 1 267 ? 3.047 11.038 -39.614 1.00 48.12 267 SER A N 1
ATOM 2185 C CA . SER A 1 267 ? 2.725 10.462 -40.935 1.00 48.12 267 SER A CA 1
ATOM 2186 C C . SER A 1 267 ? 1.953 11.477 -41.764 1.00 48.12 267 SER A C 1
ATOM 2188 O O . SER A 1 267 ? 2.153 11.481 -42.996 1.00 48.12 267 SER A O 1
#